Protein AF-A0A953NFH2-F1 (afdb_monomer_lite)

Sequence (231 aa):
MIQLVETGSTKDKRYSYDNISFEDSVNKIKNFKMTAQTFNNLIVGKSDDEIRSIVAENYGINDLNSDELNKIKSNKINEVISARLRVGFTTGGHTGEDVYLGIYAPFGVEKLKGVVDNTEVNRYMQRILLGEEKLNTLTGELFVEGQSAFEAKGATVNIIIPKVQDPKDATKEIDDVKNAYVIVTKGSDVLKLYLYTNKYELNGNIVEIESVMPFVSGKFYIPNKIVDLIK

Radius of gyration: 27.48 Å; chains: 1; bounding box: 53×54×75 Å

Secondary structure (DSSP, 8-state):
----------S-GGG-GGG--STTTHHHHTT--S-HHHHHHHTTT--HHHHHHHHHHHH------HHHHHHHHTT-HHHHHHHHHT---S-SS-------------TTS----SS--HHHHHHHHHHHHHSS--HHHHHHHHEEEHHHHHHTTT-EEEEE--EEEETTEEEEEEE-GGG-EEEEEETTEEEEEETTSSEEEETTEEEE-SS---EETTEEEEEHHHHTT--

Structure (mmCIF, N/CA/C/O backbone):
data_AF-A0A953NFH2-F1
#
_entry.id   AF-A0A953NFH2-F1
#
loop_
_atom_site.group_PDB
_atom_site.id
_atom_site.type_symbol
_atom_site.label_atom_id
_atom_site.label_alt_id
_atom_site.label_comp_id
_atom_site.label_asym_id
_atom_site.label_entity_id
_atom_site.label_seq_id
_atom_site.pdbx_PDB_ins_code
_atom_site.Cartn_x
_atom_site.Cartn_y
_atom_site.Cartn_z
_atom_site.occupancy
_atom_site.B_iso_or_equiv
_atom_site.auth_seq_id
_atom_site.auth_comp_id
_atom_site.auth_asym_id
_atom_site.auth_atom_id
_atom_site.pdbx_PDB_model_num
ATOM 1 N N . MET A 1 1 ? -4.590 -6.269 -18.337 1.00 27.98 1 MET A N 1
ATOM 2 C CA . MET A 1 1 ? -4.089 -6.504 -19.712 1.00 27.98 1 MET A CA 1
ATOM 3 C C . MET A 1 1 ? -3.003 -5.457 -19.931 1.00 27.98 1 MET A C 1
ATOM 5 O O . MET A 1 1 ? -3.251 -4.329 -19.541 1.00 27.98 1 MET A O 1
ATOM 9 N N . ILE A 1 2 ? -1.793 -5.769 -20.419 1.00 28.58 2 ILE A N 1
ATOM 10 C CA . ILE A 1 2 ? -0.874 -4.678 -20.810 1.00 28.58 2 ILE A CA 1
ATOM 11 C C . ILE A 1 2 ? -1.488 -4.082 -22.068 1.00 28.58 2 ILE A C 1
ATOM 13 O O . ILE A 1 2 ? -1.378 -4.657 -23.149 1.00 28.58 2 ILE A O 1
ATOM 17 N N . GLN A 1 3 ? -2.228 -2.995 -21.900 1.00 27.98 3 GLN A N 1
ATOM 18 C CA . GLN A 1 3 ? -2.750 -2.242 -23.018 1.00 27.98 3 GLN A CA 1
ATOM 19 C C . GLN A 1 3 ? -1.542 -1.545 -23.652 1.00 27.98 3 GLN A C 1
ATOM 21 O O . GLN A 1 3 ? -0.970 -0.617 -23.082 1.00 27.98 3 GLN A O 1
ATOM 26 N N . LEU A 1 4 ? -1.083 -2.056 -24.797 1.00 34.16 4 LEU A N 1
ATOM 27 C CA . LEU A 1 4 ? -0.132 -1.349 -25.651 1.00 34.16 4 LEU A CA 1
ATOM 28 C C . LEU A 1 4 ? -0.893 -0.170 -26.261 1.00 34.16 4 LEU A C 1
ATOM 30 O O . LEU A 1 4 ? -1.457 -0.276 -27.346 1.00 34.16 4 LEU A O 1
ATOM 34 N N . VAL A 1 5 ? -0.999 0.923 -25.508 1.00 34.53 5 VAL A N 1
ATOM 35 C CA . VAL A 1 5 ? -1.584 2.167 -26.003 1.00 34.53 5 VAL A CA 1
ATOM 36 C C . VAL A 1 5 ? -0.485 2.956 -26.698 1.00 34.53 5 VAL A C 1
ATOM 38 O O . VAL A 1 5 ? 0.595 3.180 -26.147 1.00 34.53 5 VAL A O 1
ATOM 41 N N . GLU A 1 6 ? -0.776 3.398 -27.914 1.00 40.47 6 GLU A N 1
ATOM 42 C CA . GLU A 1 6 ? 0.048 4.325 -28.674 1.00 40.47 6 GLU A CA 1
ATOM 43 C C . GLU A 1 6 ? -0.006 5.719 -28.018 1.00 40.47 6 GLU A C 1
ATOM 45 O O . GLU A 1 6 ? -0.712 6.621 -28.456 1.00 40.47 6 GLU A O 1
ATOM 50 N N . THR A 1 7 ? 0.724 5.917 -26.918 1.00 37.31 7 THR A N 1
ATOM 51 C CA . THR A 1 7 ? 0.914 7.248 -26.311 1.00 37.31 7 THR A CA 1
ATOM 52 C C . THR A 1 7 ? 2.356 7.696 -26.419 1.00 37.31 7 THR A C 1
ATOM 54 O O . THR A 1 7 ? 3.018 8.047 -25.443 1.00 37.31 7 THR A O 1
ATOM 57 N N . GLY A 1 8 ? 2.854 7.675 -27.645 1.00 39.12 8 GLY A N 1
ATOM 58 C CA . GLY A 1 8 ? 4.146 8.237 -27.961 1.00 39.12 8 GLY A CA 1
ATOM 59 C C . GLY A 1 8 ? 4.480 7.952 -29.403 1.00 39.12 8 GLY A C 1
ATOM 60 O O . GLY A 1 8 ? 5.038 6.904 -29.703 1.00 39.12 8 GLY A O 1
ATOM 61 N N . SER A 1 9 ? 4.209 8.917 -30.283 1.00 39.31 9 SER A N 1
ATOM 62 C CA . SER A 1 9 ? 5.007 9.061 -31.496 1.00 39.31 9 SER A CA 1
ATOM 63 C C . SER A 1 9 ? 6.465 9.131 -31.036 1.00 39.31 9 SER A C 1
ATOM 65 O O . SER A 1 9 ? 6.955 10.197 -30.644 1.00 39.31 9 SER A O 1
ATOM 67 N N . THR A 1 10 ? 7.180 8.009 -31.053 1.00 47.06 10 THR A N 1
ATOM 68 C CA . THR A 1 10 ? 8.631 8.051 -31.041 1.00 47.06 10 THR A CA 1
ATOM 69 C C . THR A 1 10 ? 8.996 8.779 -32.328 1.00 47.06 10 THR A C 1
ATOM 71 O O . THR A 1 10 ? 8.931 8.211 -33.413 1.00 47.06 10 THR A O 1
ATOM 74 N N . LYS A 1 11 ? 9.348 10.071 -32.236 1.00 47.50 11 LYS A N 1
ATOM 75 C CA . LYS A 1 11 ? 9.879 10.838 -33.383 1.00 47.50 11 LYS A CA 1
ATOM 76 C C . LYS A 1 11 ? 11.108 10.152 -34.002 1.00 47.50 11 LYS A C 1
ATOM 78 O O . LYS A 1 11 ? 11.511 10.472 -35.116 1.00 47.50 11 LYS A O 1
ATOM 83 N N . ASP A 1 12 ? 11.691 9.214 -33.264 1.00 55.94 12 ASP A N 1
ATOM 84 C CA . ASP A 1 12 ? 12.707 8.288 -33.714 1.00 55.94 12 ASP A CA 1
ATOM 85 C C . ASP A 1 12 ? 12.105 7.152 -34.561 1.00 55.94 12 ASP A C 1
ATOM 87 O O . ASP A 1 12 ? 11.531 6.189 -34.047 1.00 55.94 12 ASP A O 1
ATOM 91 N N . LYS A 1 13 ? 12.278 7.261 -35.883 1.00 56.47 13 LYS A N 1
ATOM 92 C CA . LYS A 1 13 ? 11.814 6.275 -36.872 1.00 56.47 13 LYS A CA 1
ATOM 93 C C . LYS A 1 13 ? 12.447 4.882 -36.708 1.00 56.47 13 LYS A C 1
ATOM 95 O O . LYS A 1 13 ? 11.982 3.946 -37.352 1.00 56.47 13 LYS A O 1
ATOM 100 N N . ARG A 1 14 ? 13.476 4.715 -35.861 1.00 59.09 14 ARG A N 1
ATOM 101 C CA . ARG A 1 14 ? 14.101 3.408 -35.569 1.00 59.09 14 ARG A CA 1
ATOM 102 C C . ARG A 1 14 ? 13.175 2.449 -34.812 1.00 59.09 14 ARG A C 1
ATOM 104 O O . ARG A 1 14 ? 13.369 1.236 -34.874 1.00 59.09 14 ARG A O 1
ATOM 111 N N . TYR A 1 15 ? 12.167 2.970 -34.112 1.00 63.78 15 TYR A N 1
ATOM 112 C CA . TYR A 1 15 ? 11.345 2.197 -33.178 1.00 63.78 15 TYR A CA 1
ATOM 113 C C . TYR A 1 15 ? 9.860 2.126 -33.585 1.00 63.78 15 TYR A C 1
ATOM 115 O O . TYR A 1 15 ? 8.986 2.235 -32.734 1.00 63.78 15 TYR A O 1
ATOM 123 N N . SER A 1 16 ? 9.566 1.914 -34.878 1.00 65.94 16 SER A N 1
ATOM 124 C CA . SER A 1 16 ? 8.184 1.709 -35.358 1.00 65.94 16 SER A CA 1
ATOM 125 C C . SER A 1 16 ? 7.546 0.426 -34.795 1.00 65.94 16 SER A C 1
ATOM 127 O O . SER A 1 16 ? 8.188 -0.627 -34.750 1.00 65.94 16 SER A O 1
ATOM 129 N N . TYR A 1 17 ? 6.273 0.511 -34.396 1.00 67.44 17 TYR A N 1
ATOM 130 C CA . TYR A 1 17 ? 5.487 -0.601 -33.851 1.00 67.44 17 TYR A CA 1
ATOM 131 C C . TYR A 1 17 ? 5.101 -1.648 -34.902 1.00 67.44 17 TYR A C 1
ATOM 133 O O . TYR A 1 17 ? 5.010 -2.826 -34.562 1.00 67.44 17 TYR A O 1
ATOM 141 N N . ASP A 1 18 ? 4.974 -1.254 -36.172 1.00 70.44 18 ASP A N 1
ATOM 142 C CA . ASP A 1 18 ? 4.426 -2.091 -37.255 1.00 70.44 18 ASP A CA 1
ATOM 143 C C . ASP A 1 18 ? 5.240 -3.363 -37.549 1.00 70.44 18 ASP A C 1
ATOM 145 O O . ASP A 1 18 ? 4.759 -4.273 -38.216 1.00 70.44 18 ASP A O 1
ATOM 149 N N . ASN A 1 19 ? 6.476 -3.440 -37.046 1.00 68.69 19 ASN A N 1
ATOM 150 C CA . ASN A 1 19 ? 7.401 -4.551 -37.272 1.00 68.69 19 ASN A CA 1
ATOM 151 C C . ASN A 1 19 ? 7.987 -5.099 -35.957 1.00 68.69 19 ASN A C 1
ATOM 153 O O . ASN A 1 19 ? 9.155 -5.486 -35.916 1.00 68.69 19 ASN A O 1
ATOM 157 N N . ILE A 1 20 ? 7.256 -5.040 -34.836 1.00 73.25 20 ILE A N 1
ATOM 158 C CA . ILE A 1 20 ? 7.746 -5.586 -33.558 1.00 73.25 20 ILE A CA 1
ATOM 159 C C . ILE A 1 20 ? 7.541 -7.101 -33.468 1.00 73.25 20 ILE A C 1
ATOM 161 O O . ILE A 1 20 ? 6.432 -7.602 -33.630 1.00 73.25 20 ILE A O 1
ATOM 165 N N . SER A 1 21 ? 8.611 -7.839 -33.167 1.00 74.25 21 SER A N 1
ATOM 166 C CA . SER A 1 21 ? 8.518 -9.252 -32.800 1.00 74.25 21 SER A CA 1
ATOM 167 C C . SER A 1 21 ? 8.404 -9.438 -31.278 1.00 74.25 21 SER A C 1
ATOM 169 O O . SER A 1 21 ? 8.757 -8.566 -30.477 1.00 74.25 21 SER A O 1
ATOM 171 N N . PHE A 1 22 ? 7.944 -10.614 -30.845 1.00 71.00 22 PHE A N 1
ATOM 172 C CA . PHE A 1 22 ? 7.995 -11.005 -29.429 1.00 71.00 22 PHE A CA 1
ATOM 173 C C . PHE A 1 22 ? 9.434 -10.998 -28.884 1.00 71.00 22 PHE A C 1
ATOM 175 O O . PHE A 1 22 ? 9.687 -10.655 -27.727 1.00 71.00 22 PHE A O 1
ATOM 182 N N . GLU A 1 23 ? 10.390 -11.352 -29.739 1.00 74.56 23 GLU A N 1
ATOM 183 C CA . GLU A 1 23 ? 11.808 -11.368 -29.411 1.00 74.56 23 GLU A CA 1
ATOM 184 C C . GLU A 1 23 ? 12.370 -9.949 -29.240 1.00 74.56 23 GLU A C 1
ATOM 186 O O . GLU A 1 23 ? 13.188 -9.704 -28.353 1.00 74.56 23 GLU A O 1
ATOM 191 N N . ASP A 1 24 ? 11.835 -8.985 -29.994 1.00 69.12 24 ASP A N 1
ATOM 192 C CA . ASP A 1 24 ? 12.202 -7.572 -29.910 1.00 69.12 24 ASP A CA 1
ATOM 193 C C . ASP A 1 24 ? 11.721 -6.851 -28.654 1.00 69.12 24 ASP A C 1
ATOM 195 O O . ASP A 1 24 ? 12.187 -5.739 -28.394 1.00 69.12 24 ASP A O 1
ATOM 199 N N . SER A 1 25 ? 10.833 -7.478 -27.883 1.00 73.31 25 SER A N 1
ATOM 200 C CA . SER A 1 25 ? 10.210 -6.913 -26.687 1.00 73.31 25 SER A CA 1
ATOM 201 C C . SER A 1 25 ? 10.468 -7.792 -25.460 1.00 73.31 25 SER A C 1
ATOM 203 O O . SER A 1 25 ? 11.444 -7.599 -24.735 1.00 73.31 25 SER A O 1
ATOM 205 N N . VAL A 1 26 ? 9.615 -8.789 -25.227 1.00 74.12 26 VAL A N 1
ATOM 206 C CA . VAL A 1 26 ? 9.554 -9.574 -23.987 1.00 74.12 26 VAL A CA 1
ATOM 207 C C . VAL A 1 26 ? 10.863 -10.308 -23.703 1.00 74.12 26 VAL A C 1
ATOM 209 O O . VAL A 1 26 ? 11.311 -10.339 -22.556 1.00 74.12 26 VAL A O 1
ATOM 212 N N . ASN A 1 27 ? 11.517 -10.867 -24.724 1.00 77.56 27 ASN A N 1
ATOM 213 C CA . ASN A 1 27 ? 12.779 -11.581 -24.516 1.00 77.56 27 ASN A CA 1
ATOM 214 C C . ASN A 1 27 ? 13.941 -10.656 -24.121 1.00 77.56 27 ASN A C 1
ATOM 216 O O . ASN A 1 27 ? 14.804 -11.092 -23.362 1.00 77.56 27 ASN A O 1
ATOM 220 N N . LYS A 1 28 ? 13.946 -9.383 -24.543 1.00 78.00 28 LYS A N 1
ATOM 221 C CA . LYS A 1 28 ? 14.965 -8.411 -24.103 1.00 78.00 28 LYS A CA 1
ATOM 222 C C . LYS A 1 28 ? 14.827 -8.097 -22.612 1.00 78.00 28 LYS A C 1
ATOM 224 O O . LYS A 1 28 ? 15.826 -8.076 -21.901 1.00 78.00 28 LYS A O 1
ATOM 229 N N . ILE A 1 29 ? 13.592 -7.944 -22.124 1.00 82.38 29 ILE A N 1
ATOM 230 C CA . ILE A 1 29 ? 13.304 -7.612 -20.715 1.00 82.38 29 ILE A CA 1
ATOM 231 C C . ILE A 1 29 ? 13.697 -8.750 -19.772 1.00 82.38 29 ILE A C 1
ATOM 233 O O . ILE A 1 29 ? 14.179 -8.492 -18.673 1.00 82.38 29 ILE A O 1
ATOM 237 N N . LYS A 1 30 ? 13.524 -10.013 -20.188 1.00 84.00 30 LYS A N 1
ATOM 238 C CA . LYS A 1 30 ? 13.855 -11.187 -19.356 1.00 84.00 30 LYS A CA 1
ATOM 239 C C . LYS A 1 30 ? 15.296 -11.190 -18.845 1.00 84.00 30 LYS A C 1
ATOM 241 O O . LYS A 1 30 ? 15.561 -11.774 -17.801 1.00 84.00 30 LYS A O 1
ATOM 246 N N . ASN A 1 31 ? 16.206 -10.554 -19.575 1.00 83.38 31 ASN A N 1
ATOM 247 C CA . ASN A 1 31 ? 17.625 -10.519 -19.241 1.00 83.38 31 ASN A CA 1
ATOM 248 C C . ASN A 1 31 ? 18.020 -9.294 -18.405 1.00 83.38 31 ASN A C 1
ATOM 250 O O . ASN A 1 31 ? 19.199 -9.139 -18.087 1.00 83.38 31 ASN A O 1
ATOM 254 N N . PHE A 1 32 ? 17.072 -8.418 -18.059 1.00 91.50 32 PHE A N 1
ATOM 255 C CA . PHE A 1 32 ? 17.357 -7.249 -17.236 1.00 91.50 32 PHE A CA 1
ATOM 256 C C . PHE A 1 32 ? 17.631 -7.670 -15.793 1.00 91.50 32 PHE A C 1
ATOM 258 O O . PHE A 1 32 ? 16.839 -8.377 -15.174 1.00 91.50 32 PHE A O 1
ATOM 265 N N . LYS A 1 33 ? 18.757 -7.208 -15.249 1.00 94.44 33 LYS A N 1
ATOM 266 C CA . LYS A 1 33 ? 19.246 -7.604 -13.917 1.00 94.44 33 LYS A CA 1
ATOM 267 C C . LYS A 1 33 ? 19.030 -6.539 -12.848 1.00 94.44 33 LYS A C 1
ATOM 269 O O . LYS A 1 33 ? 19.266 -6.794 -11.671 1.00 94.44 33 LYS A O 1
ATOM 274 N N . MET A 1 34 ? 18.619 -5.336 -13.248 1.00 93.69 34 MET A N 1
ATOM 275 C CA . MET A 1 34 ? 18.593 -4.173 -12.370 1.00 93.69 34 MET A CA 1
ATOM 276 C C . MET A 1 34 ? 17.364 -3.305 -12.623 1.00 93.69 34 MET A C 1
ATOM 278 O O . MET A 1 34 ? 16.924 -3.133 -13.757 1.00 93.69 34 MET A O 1
ATOM 282 N N . THR A 1 35 ? 16.812 -2.745 -11.546 1.00 92.81 35 THR A N 1
ATOM 283 C CA . THR A 1 35 ? 15.743 -1.746 -11.641 1.00 92.81 35 THR A CA 1
ATOM 284 C C . THR A 1 35 ? 16.324 -0.369 -11.952 1.00 92.81 35 THR A C 1
ATOM 286 O O . THR A 1 35 ? 17.452 -0.053 -11.567 1.00 92.81 35 THR A O 1
ATOM 289 N N . ALA A 1 36 ? 15.524 0.503 -12.566 1.00 91.62 36 ALA A N 1
ATOM 290 C CA . ALA A 1 36 ? 15.940 1.876 -12.834 1.00 91.62 36 ALA A CA 1
ATOM 291 C C . ALA A 1 36 ? 16.282 2.669 -11.565 1.00 91.62 36 ALA A C 1
ATOM 293 O O . ALA A 1 36 ? 17.194 3.488 -11.592 1.00 91.62 36 ALA A O 1
ATOM 294 N N . GLN A 1 37 ? 15.600 2.414 -10.443 1.00 90.94 37 GLN A N 1
ATOM 295 C CA . GLN A 1 37 ? 15.897 3.085 -9.175 1.00 90.94 37 GLN A CA 1
ATOM 296 C C . GLN A 1 37 ? 17.288 2.704 -8.655 1.00 90.94 37 GLN A C 1
ATOM 298 O O . GLN A 1 37 ? 18.092 3.582 -8.346 1.00 90.94 37 GLN A O 1
ATOM 303 N N . THR A 1 38 ? 17.588 1.403 -8.592 1.00 94.50 38 THR A N 1
ATOM 304 C CA . THR A 1 38 ? 18.911 0.910 -8.180 1.00 94.50 38 THR A CA 1
ATOM 305 C C . THR A 1 38 ? 19.998 1.431 -9.113 1.00 94.50 38 THR A C 1
ATOM 307 O O . THR A 1 38 ? 21.035 1.901 -8.652 1.00 94.50 38 THR A O 1
ATOM 310 N N . PHE A 1 39 ? 19.735 1.402 -10.418 1.00 95.94 39 PHE A N 1
ATOM 311 C CA . PHE A 1 39 ? 20.661 1.892 -11.426 1.00 95.94 39 PHE A CA 1
ATOM 312 C C . PHE A 1 39 ? 20.952 3.391 -11.272 1.00 95.94 39 PHE A C 1
ATOM 314 O O . PHE A 1 39 ? 22.117 3.775 -11.240 1.00 95.94 39 PHE A O 1
ATOM 321 N N . ASN A 1 40 ? 19.923 4.230 -11.117 1.00 93.62 40 ASN A N 1
ATOM 322 C CA . ASN A 1 40 ? 20.086 5.680 -10.965 1.00 93.62 40 ASN A CA 1
ATOM 323 C C . ASN A 1 40 ? 20.935 6.034 -9.735 1.00 93.62 40 ASN A C 1
ATOM 325 O O . ASN A 1 40 ? 21.758 6.942 -9.799 1.00 93.62 40 ASN A O 1
ATOM 329 N N . ASN A 1 41 ? 20.795 5.282 -8.640 1.00 94.44 41 ASN A N 1
ATOM 330 C CA . ASN A 1 41 ? 21.646 5.448 -7.460 1.00 94.44 41 ASN A CA 1
ATOM 331 C C . ASN A 1 41 ? 23.098 5.018 -7.727 1.00 94.44 41 ASN A C 1
ATOM 333 O O . ASN A 1 41 ? 24.029 5.651 -7.237 1.00 94.44 41 ASN A O 1
ATOM 337 N N . LEU A 1 42 ? 23.297 3.948 -8.503 1.00 95.69 42 LEU A N 1
ATOM 338 C CA . LEU A 1 42 ? 24.616 3.393 -8.807 1.00 95.69 42 LEU A CA 1
ATOM 339 C C . LEU A 1 42 ? 25.449 4.289 -9.737 1.00 95.69 42 LEU A C 1
ATOM 341 O O . LEU A 1 42 ? 26.675 4.303 -9.631 1.00 95.69 42 LEU A O 1
ATOM 345 N N . ILE A 1 43 ? 24.810 5.012 -10.661 1.00 95.25 43 ILE A N 1
ATOM 346 C CA . ILE A 1 43 ? 25.517 5.821 -11.666 1.00 95.25 43 ILE A CA 1
ATOM 347 C C . ILE A 1 43 ? 25.948 7.210 -11.189 1.00 95.25 43 ILE A C 1
ATOM 349 O O . ILE A 1 43 ? 26.613 7.930 -11.936 1.00 95.25 43 ILE A O 1
ATOM 353 N N . VAL A 1 44 ? 25.602 7.603 -9.961 1.00 94.38 44 VAL A N 1
ATOM 354 C CA . VAL A 1 44 ? 25.996 8.904 -9.407 1.00 94.38 44 VAL A CA 1
ATOM 355 C C . VAL A 1 44 ? 27.524 9.014 -9.372 1.00 94.38 44 VAL A C 1
ATOM 357 O O . VAL A 1 44 ? 28.203 8.206 -8.746 1.00 94.38 44 VAL A O 1
ATOM 360 N N . GLY A 1 45 ? 28.066 10.026 -10.055 1.00 93.38 45 GLY A N 1
ATOM 361 C CA . GLY A 1 45 ? 29.509 10.285 -10.118 1.00 93.38 45 GLY A CA 1
ATOM 362 C C . GLY A 1 45 ? 30.301 9.375 -11.066 1.00 93.38 45 GLY A C 1
ATOM 363 O O . GLY A 1 45 ? 31.525 9.471 -11.086 1.00 93.38 45 GLY A O 1
ATOM 364 N N . LYS A 1 46 ? 29.638 8.516 -11.851 1.00 96.00 46 LYS A N 1
ATOM 365 C CA . LYS A 1 46 ? 30.299 7.640 -12.828 1.00 96.00 46 LYS A CA 1
ATOM 366 C C . LYS A 1 46 ? 30.596 8.344 -14.149 1.00 96.00 46 LYS A C 1
ATOM 368 O O . LYS A 1 46 ? 29.861 9.233 -14.579 1.00 96.00 46 LYS A O 1
ATOM 373 N N . SER A 1 47 ? 31.668 7.907 -14.801 1.00 97.25 47 SER A N 1
ATOM 374 C CA . SER A 1 47 ? 32.027 8.325 -16.158 1.00 97.25 47 SER A CA 1
ATOM 375 C C . SER A 1 47 ? 31.098 7.720 -17.216 1.00 97.25 47 SER A C 1
ATOM 377 O O . SER A 1 47 ? 30.403 6.730 -16.979 1.00 97.25 47 SER A O 1
ATOM 379 N N . ASP A 1 48 ? 31.108 8.298 -18.417 1.00 97.31 48 ASP A N 1
ATOM 380 C CA . ASP A 1 48 ? 30.273 7.840 -19.531 1.00 97.31 48 ASP A CA 1
ATOM 381 C C . ASP A 1 48 ? 30.574 6.376 -19.923 1.00 97.31 48 ASP A C 1
ATOM 383 O O . ASP A 1 48 ? 29.645 5.616 -20.201 1.00 97.31 48 ASP A O 1
ATOM 387 N N . ASP A 1 49 ? 31.839 5.946 -19.872 1.00 96.81 49 ASP A N 1
ATOM 388 C CA . ASP A 1 49 ? 32.251 4.567 -20.183 1.00 96.81 49 ASP A CA 1
ATOM 389 C C . ASP A 1 49 ? 31.813 3.564 -19.109 1.00 96.81 49 ASP A C 1
ATOM 391 O O . ASP A 1 49 ? 31.369 2.453 -19.420 1.00 96.81 49 ASP A O 1
ATOM 395 N N . GLU A 1 50 ? 31.864 3.961 -17.835 1.00 97.38 50 GLU A N 1
ATOM 396 C CA . GLU A 1 50 ? 31.322 3.150 -16.744 1.00 97.38 50 GLU A CA 1
ATOM 397 C C . GLU A 1 50 ? 29.806 2.999 -16.872 1.00 97.38 50 GLU A C 1
ATOM 399 O O . GLU A 1 50 ? 29.286 1.895 -16.721 1.00 97.38 50 GLU A O 1
ATOM 404 N N . ILE A 1 51 ? 29.088 4.083 -17.191 1.00 97.19 51 ILE A N 1
ATOM 405 C CA . ILE A 1 51 ? 27.637 4.038 -17.407 1.00 97.19 51 ILE A CA 1
ATOM 406 C C . ILE A 1 51 ? 27.308 3.075 -18.552 1.00 97.19 51 ILE A C 1
ATOM 408 O O . ILE A 1 51 ? 26.425 2.231 -18.403 1.00 97.19 51 ILE A O 1
ATOM 412 N N . ARG A 1 52 ? 28.036 3.147 -19.674 1.00 97.25 52 ARG A N 1
ATOM 413 C CA . ARG A 1 52 ? 27.867 2.223 -20.810 1.00 97.25 52 ARG A CA 1
ATOM 414 C C . ARG A 1 52 ? 28.116 0.772 -20.419 1.00 97.25 52 ARG A C 1
ATOM 416 O O . ARG A 1 52 ? 27.317 -0.087 -20.780 1.00 97.25 52 ARG A O 1
ATOM 423 N N . SER A 1 53 ? 29.170 0.515 -19.650 1.00 97.12 53 SER A N 1
ATOM 424 C CA . SER A 1 53 ? 29.516 -0.830 -19.178 1.00 97.12 53 SER A CA 1
ATOM 425 C C . SER A 1 53 ? 28.426 -1.407 -18.273 1.00 97.12 53 SER A C 1
ATOM 427 O O . SER A 1 53 ? 27.979 -2.532 -18.482 1.00 97.12 53 SER A O 1
ATOM 429 N N . ILE A 1 54 ? 27.918 -0.609 -17.329 1.00 96.69 54 ILE A N 1
ATOM 430 C CA . ILE A 1 54 ? 26.822 -1.014 -16.439 1.00 96.69 54 ILE A CA 1
ATOM 431 C C . ILE A 1 54 ? 25.546 -1.263 -17.246 1.00 96.69 54 ILE A C 1
ATOM 433 O O . ILE A 1 54 ? 24.822 -2.220 -16.969 1.00 96.69 54 ILE A O 1
ATOM 437 N N . VAL A 1 55 ? 25.259 -0.433 -18.253 1.00 95.88 55 VAL A N 1
ATOM 438 C CA . VAL A 1 55 ? 24.076 -0.614 -19.101 1.00 95.88 55 VAL A CA 1
ATOM 439 C C . VAL A 1 55 ? 24.171 -1.891 -19.940 1.00 95.88 55 VAL A C 1
ATOM 441 O O . VAL A 1 55 ? 23.205 -2.656 -19.990 1.00 95.88 55 VAL A O 1
ATOM 444 N N . ALA A 1 56 ? 25.328 -2.160 -20.540 1.00 94.94 56 ALA A N 1
ATOM 445 C CA . ALA A 1 56 ? 25.596 -3.398 -21.264 1.00 94.94 56 ALA A CA 1
ATOM 446 C C . ALA A 1 56 ? 25.424 -4.629 -20.360 1.00 94.94 56 ALA A C 1
ATOM 448 O O . ALA A 1 56 ? 24.712 -5.570 -20.711 1.00 94.94 56 ALA A O 1
ATOM 449 N N . GLU A 1 57 ? 26.005 -4.598 -19.160 1.00 95.31 57 GLU A N 1
ATOM 450 C CA . GLU A 1 57 ? 25.972 -5.714 -18.212 1.00 95.31 57 GLU A CA 1
ATOM 451 C C . GLU A 1 57 ? 24.561 -6.025 -17.681 1.00 95.31 57 GLU A C 1
ATOM 453 O O . GLU A 1 57 ? 24.202 -7.201 -17.515 1.00 95.31 57 GLU A O 1
ATOM 458 N N . ASN A 1 58 ? 23.774 -4.979 -17.399 1.00 95.19 58 ASN A N 1
ATOM 459 C CA . ASN A 1 58 ? 22.501 -5.093 -16.681 1.00 95.19 58 ASN A CA 1
ATOM 460 C C . ASN A 1 58 ? 21.267 -5.080 -17.578 1.00 95.19 58 ASN A C 1
ATOM 462 O O . ASN A 1 58 ? 20.238 -5.611 -17.167 1.00 95.19 58 ASN A O 1
ATOM 466 N N . TYR A 1 59 ? 21.357 -4.495 -18.773 1.00 92.50 59 TYR A N 1
ATOM 467 C CA . TYR A 1 59 ? 20.237 -4.388 -19.713 1.00 92.50 59 TYR A CA 1
ATOM 468 C C . TYR A 1 59 ? 20.557 -4.974 -21.095 1.00 92.50 59 TYR A C 1
ATOM 470 O O . TYR A 1 59 ? 19.682 -5.000 -21.957 1.00 92.50 59 TYR A O 1
ATOM 478 N N . GLY A 1 60 ? 21.787 -5.444 -21.340 1.00 91.06 60 GLY A N 1
ATOM 479 C CA . GLY A 1 60 ? 22.180 -6.030 -22.627 1.00 91.06 60 GLY A CA 1
ATOM 480 C C . GLY A 1 60 ? 22.241 -5.021 -23.779 1.00 91.06 60 GLY A C 1
ATOM 481 O O . GLY A 1 60 ? 22.201 -5.417 -24.942 1.00 91.06 60 GLY A O 1
ATOM 482 N N . ILE A 1 61 ? 22.304 -3.721 -23.473 1.00 91.25 61 ILE A N 1
ATOM 483 C CA . ILE A 1 61 ? 22.333 -2.646 -24.470 1.00 91.25 61 ILE A CA 1
ATOM 484 C C . ILE A 1 61 ? 23.787 -2.217 -24.686 1.00 91.25 61 ILE A C 1
ATOM 486 O O . ILE A 1 61 ? 24.362 -1.508 -23.863 1.00 91.25 61 ILE A O 1
ATOM 490 N N . ASN A 1 62 ? 24.371 -2.638 -25.809 1.00 92.25 62 ASN A N 1
ATOM 491 C CA . ASN A 1 62 ? 25.780 -2.386 -26.145 1.00 92.25 62 ASN A CA 1
ATOM 492 C C . ASN A 1 62 ? 25.982 -1.193 -27.097 1.00 92.25 62 ASN A C 1
ATOM 494 O O . ASN A 1 62 ? 27.106 -0.764 -27.333 1.00 92.25 62 ASN A O 1
ATOM 498 N N . ASP A 1 63 ? 24.900 -0.654 -27.654 1.00 92.50 63 ASP A N 1
ATOM 499 C CA . ASP A 1 63 ? 24.889 0.310 -28.758 1.00 92.50 63 ASP A CA 1
ATOM 500 C C . ASP A 1 63 ? 24.212 1.637 -28.367 1.00 92.50 63 ASP A C 1
ATOM 502 O O . ASP A 1 63 ? 23.496 2.258 -29.154 1.00 92.50 63 ASP A O 1
ATOM 506 N N . LEU A 1 64 ? 24.407 2.074 -27.119 1.00 93.62 64 LEU A N 1
ATOM 507 C CA . LEU A 1 64 ? 23.874 3.347 -26.635 1.00 93.62 64 LEU A CA 1
ATOM 508 C C . LEU A 1 64 ? 24.380 4.520 -27.490 1.00 93.62 64 LEU A C 1
ATOM 510 O O . LEU A 1 64 ? 25.587 4.741 -27.610 1.00 93.62 64 LEU A O 1
ATOM 514 N N . ASN A 1 65 ? 23.473 5.345 -28.002 1.00 93.06 65 ASN A N 1
ATOM 515 C CA . ASN A 1 65 ? 23.850 6.598 -28.663 1.00 93.06 65 ASN A CA 1
ATOM 516 C C . ASN A 1 65 ? 23.996 7.760 -27.656 1.00 93.06 65 ASN A C 1
ATOM 518 O O . ASN A 1 65 ? 23.736 7.606 -26.460 1.00 93.06 65 ASN A O 1
ATOM 522 N N . SER A 1 66 ? 24.446 8.926 -28.127 1.00 93.88 66 SER A N 1
ATOM 523 C CA . SER A 1 66 ? 24.682 10.102 -27.275 1.00 93.88 66 SER A CA 1
ATOM 524 C C . SER A 1 66 ? 23.408 10.634 -26.611 1.00 93.88 66 SER A C 1
ATOM 526 O O . SER A 1 66 ? 23.443 11.013 -25.442 1.00 93.88 66 SER A O 1
ATOM 528 N N . ASP A 1 67 ? 22.271 10.613 -27.309 1.00 93.31 67 ASP A N 1
ATOM 529 C CA . ASP A 1 67 ? 20.997 11.097 -26.765 1.00 93.31 67 ASP A CA 1
ATOM 530 C C . ASP A 1 67 ? 20.479 10.178 -25.655 1.00 93.31 67 ASP A C 1
ATOM 532 O O . ASP A 1 67 ? 20.005 10.641 -24.616 1.00 93.31 67 ASP A O 1
ATOM 536 N N . GLU A 1 68 ? 20.602 8.865 -25.848 1.00 94.12 68 GLU A N 1
ATOM 537 C CA . GLU A 1 68 ? 20.250 7.869 -24.835 1.00 94.12 68 GLU A CA 1
ATOM 538 C C . GLU A 1 68 ? 21.143 7.988 -23.601 1.00 94.12 68 GLU A C 1
ATOM 540 O O . GLU A 1 68 ? 20.638 7.978 -22.479 1.00 94.12 68 GLU 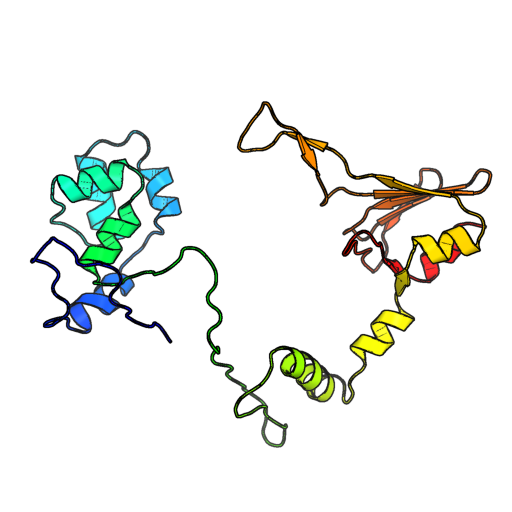A O 1
ATOM 545 N N . LEU A 1 69 ? 22.450 8.175 -23.795 1.00 96.12 69 LEU A N 1
ATOM 546 C CA . LEU A 1 69 ? 23.378 8.397 -22.690 1.00 96.12 69 LEU A CA 1
ATOM 547 C C . LEU A 1 69 ? 23.021 9.669 -21.901 1.00 96.12 69 LEU A C 1
ATOM 549 O O . LEU A 1 69 ? 22.977 9.639 -20.672 1.00 96.12 69 LEU A O 1
ATOM 553 N N . ASN A 1 70 ? 22.691 10.767 -22.583 1.00 95.44 70 ASN A N 1
ATOM 554 C CA . ASN A 1 70 ? 22.287 12.017 -21.933 1.00 95.44 70 ASN A CA 1
ATOM 555 C C . ASN A 1 70 ? 20.993 11.866 -21.112 1.00 95.44 70 ASN A C 1
ATOM 557 O O . ASN A 1 70 ? 20.893 12.395 -19.999 1.00 95.44 70 ASN A O 1
ATOM 561 N N . LYS A 1 71 ? 20.013 11.104 -21.616 1.00 94.12 71 LYS A N 1
ATOM 562 C CA . LYS A 1 71 ? 18.802 10.753 -20.853 1.00 94.12 71 LYS A CA 1
ATOM 563 C C . LYS A 1 71 ? 19.139 9.931 -19.614 1.00 94.12 71 LYS A C 1
ATOM 565 O O . LYS A 1 71 ? 18.643 10.232 -18.531 1.00 94.12 71 LYS A O 1
ATOM 570 N N . ILE A 1 72 ? 20.002 8.928 -19.753 1.00 95.50 72 ILE A N 1
ATOM 571 C CA . ILE A 1 72 ? 20.439 8.070 -18.646 1.00 95.50 72 ILE A CA 1
ATOM 572 C C . ILE A 1 72 ? 21.109 8.897 -17.542 1.00 95.50 72 ILE A C 1
ATOM 574 O O . ILE A 1 72 ? 20.726 8.773 -16.382 1.00 95.50 72 ILE A O 1
ATOM 578 N N . LYS A 1 73 ? 22.011 9.818 -17.902 1.00 94.62 73 LYS A N 1
ATOM 579 C CA . LYS A 1 73 ? 22.660 10.754 -16.962 1.00 94.62 73 LYS A CA 1
ATOM 580 C C . LYS A 1 73 ? 21.674 11.685 -16.250 1.00 94.62 73 LYS A C 1
ATOM 582 O O . LYS A 1 73 ? 21.963 12.180 -15.169 1.00 94.62 73 LYS A O 1
ATOM 587 N N . SER A 1 74 ? 20.498 11.893 -16.839 1.00 94.44 74 SER A N 1
ATOM 588 C CA . SER A 1 74 ? 19.390 12.659 -16.260 1.00 94.44 74 SER A CA 1
ATOM 589 C C . SER A 1 74 ? 18.372 11.768 -15.529 1.00 94.44 74 SER A C 1
ATOM 591 O O . SER A 1 74 ? 17.214 12.157 -15.388 1.00 94.44 74 SER A O 1
ATOM 593 N N . ASN A 1 75 ? 18.767 10.561 -15.099 1.00 93.12 75 ASN A N 1
ATOM 594 C CA . ASN A 1 75 ? 17.933 9.570 -14.402 1.00 93.12 75 ASN A CA 1
ATOM 595 C C . ASN A 1 75 ? 16.721 9.052 -15.202 1.00 93.12 75 ASN A C 1
ATOM 597 O O . ASN A 1 75 ? 15.762 8.527 -14.630 1.00 93.12 75 ASN A O 1
ATOM 601 N N . LYS A 1 76 ? 16.762 9.157 -16.537 1.00 92.19 76 LYS A N 1
ATOM 602 C CA . LYS A 1 76 ? 15.674 8.772 -17.456 1.00 92.19 76 LYS A CA 1
ATOM 603 C C . LYS A 1 76 ? 15.964 7.480 -18.223 1.00 92.19 76 LYS A C 1
ATOM 605 O O . LYS A 1 76 ? 15.555 7.332 -19.373 1.00 92.19 76 LYS A O 1
ATOM 610 N N . ILE A 1 77 ? 16.638 6.513 -17.596 1.00 92.50 77 ILE A N 1
ATOM 611 C CA . ILE A 1 77 ? 16.880 5.200 -18.220 1.00 92.50 77 ILE A CA 1
ATOM 612 C C . ILE A 1 77 ? 15.574 4.487 -18.613 1.00 92.50 77 ILE A C 1
ATOM 614 O O . ILE A 1 77 ? 15.524 3.844 -19.658 1.00 92.50 77 ILE A O 1
ATOM 618 N N . ASN A 1 78 ? 14.491 4.691 -17.852 1.00 90.62 78 ASN A N 1
ATOM 619 C CA . ASN A 1 78 ? 13.160 4.181 -18.196 1.00 90.62 78 ASN A CA 1
ATOM 620 C C . ASN A 1 78 ? 12.689 4.662 -19.574 1.00 90.62 78 ASN A C 1
ATOM 622 O O . ASN A 1 78 ? 12.140 3.870 -20.324 1.00 90.62 78 ASN A O 1
ATOM 626 N N . GLU A 1 79 ? 12.942 5.922 -19.948 1.00 89.69 79 GLU A N 1
ATOM 627 C CA . GLU A 1 79 ? 12.551 6.430 -21.272 1.00 89.69 79 GLU A CA 1
ATOM 628 C C . GLU A 1 79 ? 13.341 5.745 -22.399 1.00 89.69 79 GLU A C 1
ATOM 630 O O . GLU A 1 79 ? 12.790 5.478 -23.466 1.00 89.69 79 GLU A O 1
ATOM 635 N N . VAL A 1 80 ? 14.627 5.451 -22.167 1.00 90.31 80 VAL A N 1
ATOM 636 C CA . VAL A 1 80 ? 15.487 4.741 -23.131 1.00 90.31 80 VAL A CA 1
ATOM 637 C C . VAL A 1 80 ? 15.022 3.298 -23.302 1.00 90.31 80 VAL A C 1
ATOM 639 O O . VAL A 1 80 ? 14.845 2.831 -24.426 1.00 90.31 80 VAL A O 1
ATOM 642 N N . ILE A 1 81 ? 14.775 2.609 -22.188 1.00 89.50 81 ILE A N 1
ATOM 643 C CA . ILE A 1 81 ? 14.281 1.233 -22.170 1.00 89.50 81 ILE A CA 1
ATOM 644 C C . ILE A 1 81 ? 12.902 1.147 -22.837 1.00 89.50 81 ILE A C 1
ATOM 646 O O . ILE A 1 81 ? 12.723 0.344 -23.749 1.00 89.50 81 ILE A O 1
ATOM 650 N N . SER A 1 82 ? 11.952 2.001 -22.455 1.00 87.06 82 SER A N 1
ATOM 651 C CA . SER A 1 82 ? 10.605 2.036 -23.037 1.00 87.06 82 SER A CA 1
ATOM 652 C C . SER A 1 82 ? 10.624 2.267 -24.547 1.00 87.06 82 SER A C 1
ATOM 654 O O . SER A 1 82 ? 9.913 1.579 -25.277 1.00 87.06 82 SER A O 1
ATOM 656 N N . ALA A 1 83 ? 11.476 3.176 -25.039 1.00 85.25 83 ALA A N 1
ATOM 657 C CA . ALA A 1 83 ? 11.636 3.405 -26.474 1.00 85.25 83 ALA A CA 1
ATOM 658 C C . ALA A 1 83 ? 12.189 2.166 -27.200 1.00 85.25 83 ALA A C 1
ATOM 660 O O . ALA A 1 83 ? 11.658 1.771 -28.236 1.00 85.25 83 ALA A O 1
ATOM 661 N N . ARG A 1 84 ? 13.212 1.511 -26.633 1.00 84.56 84 ARG A N 1
ATOM 662 C CA . ARG A 1 84 ? 13.824 0.301 -27.210 1.00 84.56 84 ARG A CA 1
ATOM 663 C C . ARG A 1 84 ? 12.903 -0.918 -27.186 1.00 84.56 84 ARG A C 1
ATOM 665 O O . ARG A 1 84 ? 12.983 -1.747 -28.088 1.00 84.56 84 ARG A O 1
ATOM 672 N N . LEU A 1 85 ? 12.042 -1.020 -26.175 1.00 83.12 85 LEU A N 1
ATOM 673 C CA . LEU A 1 85 ? 11.055 -2.093 -26.026 1.00 83.12 85 LEU A CA 1
ATOM 674 C C . LEU A 1 85 ? 9.743 -1.821 -26.758 1.00 83.12 85 LEU A C 1
ATOM 676 O O . LEU A 1 85 ? 8.938 -2.740 -26.886 1.00 83.12 85 LEU A O 1
ATOM 680 N N . ARG A 1 86 ? 9.525 -0.577 -27.205 1.00 80.62 86 ARG A N 1
ATOM 681 C CA . ARG A 1 86 ? 8.252 -0.105 -27.762 1.00 80.62 86 ARG A CA 1
ATOM 682 C C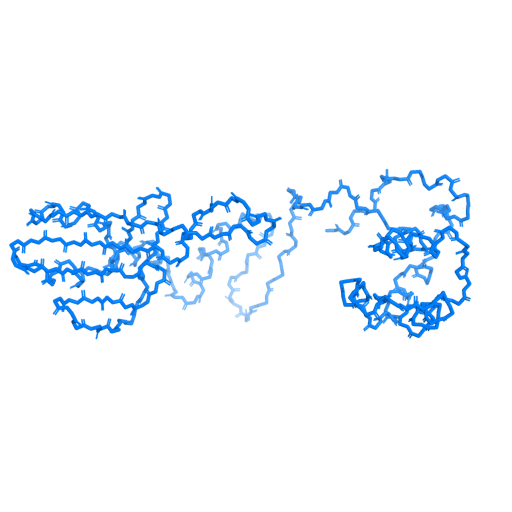 . ARG A 1 86 ? 7.109 -0.383 -26.776 1.00 80.62 86 ARG A C 1
ATOM 684 O O . ARG A 1 86 ? 6.133 -1.055 -27.085 1.00 80.62 86 ARG A O 1
ATOM 691 N N . VAL A 1 8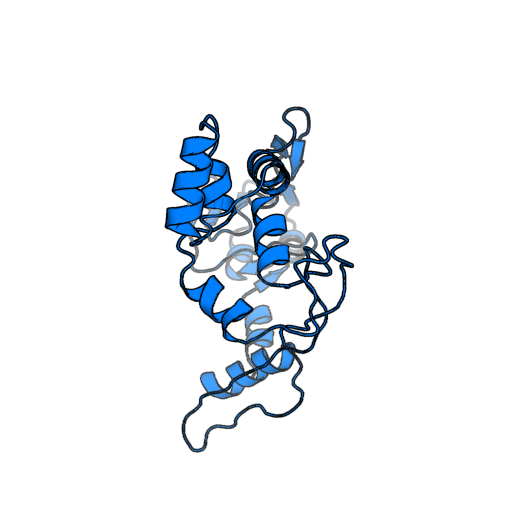7 ? 7.283 0.089 -25.543 1.00 79.38 87 VAL A N 1
ATOM 692 C CA . VAL A 1 87 ? 6.263 0.029 -24.487 1.00 79.38 87 VAL A CA 1
ATOM 693 C C . VAL A 1 87 ? 5.986 1.444 -24.004 1.00 79.38 87 VAL A C 1
ATOM 695 O O . VAL A 1 87 ? 6.902 2.167 -23.612 1.00 79.38 87 VAL A O 1
ATOM 698 N N . GLY A 1 88 ? 4.716 1.839 -24.039 1.00 80.06 88 GLY A N 1
ATOM 699 C CA . GLY A 1 88 ? 4.238 3.129 -23.552 1.00 80.06 88 GLY A CA 1
ATOM 700 C C . GLY A 1 88 ? 3.553 3.017 -22.193 1.00 80.06 88 GLY A C 1
ATOM 701 O O . GLY A 1 88 ? 2.964 1.990 -21.866 1.00 80.06 88 GLY A O 1
ATOM 702 N N . PHE A 1 89 ? 3.604 4.103 -21.423 1.00 83.94 89 PHE A N 1
ATOM 703 C CA . PHE A 1 89 ? 2.811 4.289 -20.210 1.00 83.94 89 PHE A CA 1
ATOM 704 C C . PHE A 1 89 ? 2.028 5.593 -20.344 1.00 83.94 89 PHE A C 1
ATOM 706 O O . PHE A 1 89 ? 2.598 6.622 -20.706 1.00 83.94 89 PHE A O 1
ATOM 713 N N . THR A 1 90 ? 0.732 5.555 -20.043 1.00 84.69 90 THR A N 1
ATOM 714 C CA . THR A 1 90 ? -0.158 6.724 -20.140 1.00 84.69 90 THR A CA 1
ATOM 715 C C . THR A 1 90 ? -0.187 7.552 -18.853 1.00 84.69 90 THR A C 1
ATOM 717 O O . THR A 1 90 ? -0.557 8.723 -18.874 1.00 84.69 90 THR A O 1
ATOM 720 N N . THR A 1 91 ? 0.217 6.960 -17.726 1.00 86.19 91 THR A N 1
ATOM 721 C CA . THR A 1 91 ? 0.221 7.584 -16.400 1.00 86.19 91 THR A CA 1
ATOM 722 C C . THR A 1 91 ? 1.289 6.954 -15.500 1.00 86.19 91 THR A C 1
ATOM 724 O O . THR A 1 91 ? 1.684 5.808 -15.702 1.00 86.19 91 THR A O 1
ATOM 727 N N . GLY A 1 92 ? 1.751 7.707 -14.497 1.00 85.25 92 GLY A N 1
ATOM 728 C CA . GLY A 1 92 ? 2.540 7.187 -13.371 1.00 85.25 92 GLY A CA 1
ATOM 729 C C . GLY A 1 92 ? 1.689 6.763 -12.164 1.00 85.25 92 GLY A C 1
ATOM 730 O O . GLY A 1 92 ? 2.246 6.391 -11.135 1.00 85.25 92 GLY A O 1
ATOM 731 N N . GLY A 1 93 ? 0.359 6.873 -12.263 1.00 85.44 93 GLY A N 1
ATOM 732 C CA . GLY A 1 93 ? -0.608 6.471 -11.238 1.00 85.44 93 GLY A CA 1
ATOM 733 C C . GLY A 1 93 ? -1.371 5.189 -11.591 1.00 85.44 93 GLY A C 1
ATOM 734 O O . GLY A 1 93 ? -1.045 4.495 -12.551 1.00 85.44 93 GLY A O 1
ATOM 735 N N . HIS A 1 94 ? -2.409 4.882 -10.811 1.00 90.38 94 HIS A N 1
ATOM 736 C CA . HIS A 1 94 ? -3.305 3.752 -11.075 1.00 90.38 94 HIS A CA 1
ATOM 737 C C . HIS A 1 94 ? -4.270 4.040 -12.239 1.00 90.38 94 HIS A C 1
ATOM 739 O O . HIS A 1 94 ? -4.631 5.192 -12.485 1.00 90.38 94 HIS A O 1
ATOM 745 N N . THR A 1 95 ? -4.717 2.985 -12.922 1.00 92.50 95 THR A N 1
ATOM 746 C CA . THR A 1 95 ? -5.816 3.018 -13.900 1.00 92.50 95 THR A CA 1
ATOM 747 C C . THR A 1 95 ? -7.054 2.323 -13.322 1.00 92.50 95 THR A C 1
ATOM 749 O O . THR A 1 95 ? -6.940 1.515 -12.402 1.00 92.50 95 THR A O 1
ATOM 752 N N . GLY A 1 96 ? -8.243 2.656 -13.832 1.00 92.69 96 GLY A N 1
ATOM 753 C CA . GLY A 1 96 ? -9.527 2.097 -13.380 1.00 92.69 96 GLY A CA 1
ATOM 754 C C . GLY A 1 96 ? -10.008 0.894 -14.194 1.00 92.69 96 GLY A C 1
ATOM 755 O O . GLY A 1 96 ? -11.207 0.756 -14.400 1.00 92.69 96 GLY A O 1
ATOM 756 N N . GLU A 1 97 ? -9.091 0.093 -14.740 1.00 92.25 97 GLU A N 1
ATOM 757 C CA . GLU A 1 97 ? -9.450 -1.093 -15.525 1.00 92.25 97 GLU A CA 1
ATOM 758 C C . GLU A 1 97 ? -9.879 -2.262 -14.631 1.00 92.25 97 GLU A C 1
ATOM 760 O O . GLU A 1 97 ? -9.373 -2.427 -13.518 1.00 92.25 97 GLU A O 1
ATOM 765 N N . ASP A 1 98 ? -10.738 -3.130 -15.168 1.00 94.56 98 ASP A N 1
ATOM 766 C CA . ASP A 1 98 ? -11.017 -4.427 -14.559 1.00 94.56 98 ASP A CA 1
ATOM 767 C C . ASP A 1 98 ? -9.743 -5.289 -14.522 1.00 94.56 98 ASP A C 1
ATOM 769 O O . ASP A 1 98 ? -8.990 -5.395 -15.499 1.00 94.56 98 ASP A O 1
ATOM 773 N N . VAL A 1 99 ? -9.506 -5.947 -13.385 1.00 94.75 99 VAL A N 1
ATOM 774 C CA . VAL A 1 99 ? -8.330 -6.798 -13.162 1.00 94.75 99 VAL A CA 1
ATOM 775 C C . VAL A 1 99 ? -8.692 -8.280 -13.182 1.00 94.75 99 VAL A C 1
ATOM 777 O O . VAL A 1 99 ? -9.790 -8.685 -12.806 1.00 94.75 99 VAL A O 1
ATOM 780 N N . TYR A 1 100 ? -7.746 -9.119 -13.608 1.00 95.69 100 TYR A N 1
ATOM 781 C CA . TYR A 1 100 ? -7.936 -10.568 -13.596 1.00 95.69 100 TYR A CA 1
ATOM 782 C C . TYR A 1 100 ? -7.906 -11.116 -12.164 1.00 95.69 100 TYR A C 1
ATOM 784 O O . TYR A 1 100 ? -6.928 -10.918 -11.442 1.00 95.69 100 TYR A O 1
ATOM 792 N N . LEU A 1 101 ? -8.942 -11.873 -11.797 1.00 94.88 101 LEU A N 1
ATOM 793 C CA . LEU A 1 101 ? -9.013 -12.634 -10.553 1.00 94.88 101 LEU A CA 1
ATOM 794 C C . LEU A 1 101 ? -8.925 -14.136 -10.855 1.00 94.88 101 LEU A C 1
ATOM 796 O O . LEU A 1 101 ? -9.844 -14.725 -11.422 1.00 94.88 101 LEU A O 1
ATOM 800 N N . GLY A 1 102 ? -7.817 -14.762 -10.458 1.00 95.12 102 GLY A N 1
ATOM 801 C CA . GLY A 1 102 ? -7.639 -16.213 -10.531 1.00 95.12 102 GLY A CA 1
ATOM 802 C C . GLY A 1 102 ? -8.003 -16.882 -9.208 1.00 95.12 102 GLY A C 1
ATOM 803 O O . GLY A 1 102 ? -7.463 -16.509 -8.170 1.00 95.12 102 GLY A O 1
ATOM 804 N N . ILE A 1 103 ? -8.880 -17.891 -9.240 1.00 93.38 103 ILE A N 1
ATOM 805 C CA . ILE A 1 103 ? -9.293 -18.638 -8.043 1.00 93.38 103 ILE A CA 1
ATOM 806 C C . ILE A 1 103 ? -8.891 -20.100 -8.157 1.00 93.38 103 ILE A C 1
ATOM 808 O O . ILE A 1 103 ? -9.286 -20.805 -9.085 1.00 93.38 103 ILE A O 1
ATOM 812 N N . TYR A 1 104 ? -8.156 -20.563 -7.149 1.00 93.62 104 TYR A N 1
ATOM 813 C CA . TYR A 1 104 ? -7.822 -21.964 -6.952 1.00 93.62 104 TYR A CA 1
ATOM 814 C C . TYR A 1 104 ? -8.435 -22.448 -5.639 1.00 93.62 104 TYR A C 1
ATOM 816 O O . TYR A 1 104 ? -8.144 -21.908 -4.575 1.00 93.62 104 TYR A O 1
ATOM 824 N N . ALA A 1 105 ? -9.308 -23.450 -5.721 1.00 91.69 105 ALA A N 1
ATOM 825 C CA . ALA A 1 105 ? -10.000 -24.012 -4.567 1.00 91.69 105 ALA A CA 1
ATOM 826 C C . ALA A 1 105 ? -10.260 -25.513 -4.775 1.00 91.69 105 ALA A C 1
ATOM 828 O O . ALA A 1 105 ? -10.428 -25.928 -5.933 1.00 91.69 105 ALA A O 1
ATOM 829 N N . PRO A 1 106 ? -10.343 -26.312 -3.689 1.00 93.38 106 PRO A N 1
ATOM 830 C CA . PRO A 1 106 ? -10.653 -27.737 -3.764 1.00 93.38 106 PRO A CA 1
ATOM 831 C C . PRO A 1 106 ? -11.933 -28.057 -4.549 1.00 93.38 106 PRO A C 1
ATOM 833 O O . PRO A 1 106 ? -12.782 -27.199 -4.830 1.00 93.38 106 PRO A O 1
ATOM 836 N N . PHE A 1 107 ? -12.079 -29.330 -4.916 1.00 93.81 107 PHE A N 1
ATOM 837 C CA . PHE A 1 107 ? -13.313 -29.821 -5.521 1.00 93.81 107 PHE A CA 1
ATOM 838 C C . PHE A 1 107 ? -14.497 -29.631 -4.560 1.00 93.81 107 PHE A C 1
ATOM 840 O O . PHE A 1 107 ? -14.354 -29.806 -3.354 1.00 93.81 107 PHE A O 1
ATOM 847 N N . GLY A 1 108 ? -15.658 -29.251 -5.095 1.00 91.31 108 GLY A N 1
ATOM 848 C CA . GLY A 1 108 ? -16.869 -29.005 -4.304 1.00 91.31 108 GLY A CA 1
ATOM 849 C C . GLY A 1 108 ? -16.928 -27.647 -3.592 1.00 91.31 108 GLY A C 1
ATOM 850 O O . GLY A 1 108 ? -17.997 -27.274 -3.126 1.00 91.31 108 GLY A O 1
ATOM 851 N N . VAL A 1 109 ? -15.834 -26.878 -3.557 1.00 93.06 109 VAL A N 1
ATOM 852 C CA . VAL A 1 109 ? -15.835 -25.508 -3.023 1.00 93.06 109 VAL A CA 1
ATOM 853 C C . VAL A 1 109 ? -16.325 -24.538 -4.102 1.00 93.06 109 VAL A C 1
ATOM 855 O O . VAL A 1 109 ? -15.861 -24.602 -5.252 1.00 93.06 109 VAL A O 1
ATOM 858 N N . GLU A 1 110 ? -17.266 -23.660 -3.728 1.00 91.44 110 GLU A N 1
ATOM 859 C CA . GLU A 1 110 ? -17.723 -22.525 -4.545 1.00 91.44 110 GLU A CA 1
ATOM 860 C C . GLU A 1 110 ? -16.506 -21.740 -5.054 1.00 91.44 110 GLU A C 1
ATOM 862 O O . GLU A 1 110 ? -15.514 -21.591 -4.351 1.00 91.44 110 GLU A O 1
ATOM 867 N N . LYS A 1 111 ? -16.562 -21.253 -6.293 1.00 94.00 111 LYS A N 1
ATOM 868 C CA . LYS A 1 111 ? -15.527 -20.396 -6.879 1.00 94.00 111 LYS A CA 1
ATOM 869 C C . LYS A 1 111 ? -16.212 -19.154 -7.419 1.00 94.00 111 LYS A C 1
ATOM 871 O O . LY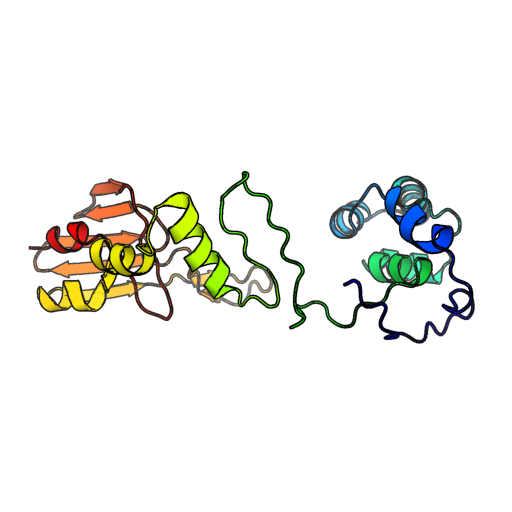S A 1 111 ? -17.161 -19.298 -8.197 1.00 94.00 111 LYS A O 1
ATOM 876 N N . LEU A 1 112 ? -15.726 -17.964 -7.060 1.00 94.25 112 LEU A N 1
ATOM 877 C CA . LEU A 1 112 ? -16.168 -16.756 -7.757 1.00 94.25 112 LEU A CA 1
ATOM 878 C C . LEU A 1 112 ? -15.771 -16.851 -9.231 1.00 94.25 112 LEU A C 1
ATOM 880 O O . LEU A 1 112 ? -14.717 -17.380 -9.590 1.00 94.25 112 LEU A O 1
ATOM 884 N N . LYS A 1 113 ? -16.659 -16.369 -10.090 1.00 93.31 113 LYS A N 1
ATOM 885 C CA . LYS A 1 113 ? -16.523 -16.419 -11.543 1.00 93.31 113 LYS A CA 1
ATOM 886 C C . LYS A 1 113 ? -17.324 -15.278 -12.158 1.00 93.31 113 LYS A C 1
ATOM 888 O O . LYS A 1 113 ? -18.314 -14.848 -11.577 1.00 93.31 113 LYS A O 1
ATOM 893 N N . GLY A 1 114 ? -16.947 -14.867 -13.364 1.00 94.06 114 GLY A N 1
ATOM 894 C CA . GLY A 1 114 ? -17.589 -13.752 -14.060 1.00 94.06 114 GLY A CA 1
ATOM 895 C C . GLY A 1 114 ? -17.003 -12.401 -13.652 1.00 94.06 114 GLY A C 1
ATOM 896 O O . GLY A 1 114 ? -15.832 -12.325 -13.286 1.00 94.06 114 GLY A O 1
ATOM 897 N N . VAL A 1 115 ? -17.819 -11.351 -13.758 1.00 94.94 115 VAL A N 1
ATOM 898 C CA . VAL A 1 115 ? -17.472 -9.996 -13.308 1.00 94.94 115 VAL A CA 1
ATOM 899 C C . VAL A 1 115 ? -17.777 -9.911 -11.820 1.00 94.94 115 VAL A C 1
ATOM 901 O O . VAL A 1 115 ? -18.905 -10.181 -11.415 1.00 94.94 115 VAL A O 1
ATOM 904 N N . VAL A 1 116 ? -16.758 -9.593 -11.031 1.00 95.81 116 VAL A N 1
ATOM 905 C CA . VAL A 1 116 ? -16.796 -9.638 -9.569 1.00 95.81 116 VAL A CA 1
ATOM 906 C C . VAL A 1 116 ? -16.322 -8.295 -9.045 1.00 95.81 116 VAL A C 1
ATOM 908 O O . VAL A 1 116 ? -15.236 -7.841 -9.407 1.00 95.81 116 VAL A O 1
ATOM 911 N N . ASP A 1 117 ? -17.115 -7.684 -8.174 1.00 96.25 117 ASP A N 1
ATOM 912 C CA . ASP A 1 117 ? -16.711 -6.482 -7.462 1.00 96.25 117 ASP A CA 1
ATOM 913 C C . ASP A 1 117 ? -15.690 -6.818 -6.362 1.00 96.25 117 ASP A C 1
ATOM 915 O O . ASP A 1 117 ? -15.742 -7.871 -5.717 1.00 96.25 117 ASP A O 1
ATOM 919 N N . ASN A 1 118 ? -14.739 -5.918 -6.107 1.00 94.88 118 ASN A N 1
ATOM 920 C CA . ASN A 1 118 ? -13.681 -6.176 -5.128 1.00 94.88 118 ASN A CA 1
ATOM 921 C C . ASN A 1 118 ? -14.223 -6.410 -3.701 1.00 94.88 118 ASN A C 1
ATOM 923 O O . ASN A 1 118 ? -13.596 -7.131 -2.920 1.00 94.88 118 ASN A O 1
ATOM 927 N N . THR A 1 119 ? -15.406 -5.883 -3.367 1.00 93.81 119 THR A N 1
ATOM 928 C CA . THR A 1 119 ? -16.056 -6.108 -2.071 1.00 93.81 119 THR A CA 1
ATOM 929 C C . THR A 1 119 ? -16.593 -7.532 -1.925 1.00 93.81 119 THR A C 1
ATOM 931 O O . THR A 1 119 ? -16.652 -8.063 -0.810 1.00 93.81 119 THR A O 1
ATOM 934 N N . GLU A 1 120 ? -16.922 -8.200 -3.033 1.00 94.81 120 GLU A N 1
ATOM 935 C CA . GLU A 1 120 ? -17.403 -9.583 -3.034 1.00 94.81 120 GLU A CA 1
ATOM 936 C C . GLU A 1 120 ? -16.299 -10.575 -2.674 1.00 94.81 120 GLU A C 1
ATOM 938 O O . GLU A 1 120 ? -16.586 -11.606 -2.066 1.00 94.81 120 GLU A O 1
ATOM 943 N N . VAL A 1 121 ? -15.034 -10.251 -2.969 1.00 95.38 121 VAL A N 1
ATOM 944 C CA . VAL A 1 121 ? -13.881 -11.088 -2.602 1.00 95.38 121 VAL A CA 1
ATOM 945 C C . VAL A 1 121 ? -13.823 -11.279 -1.088 1.00 95.38 121 VAL A C 1
ATOM 947 O O . VAL A 1 121 ? -13.682 -12.403 -0.612 1.00 95.38 121 VAL A O 1
ATOM 950 N N . ASN A 1 122 ? -14.009 -10.204 -0.317 1.00 94.81 122 ASN A N 1
ATOM 951 C CA . ASN A 1 122 ? -14.057 -10.281 1.142 1.00 94.81 122 ASN A CA 1
ATOM 952 C C . ASN A 1 122 ? -15.207 -11.181 1.627 1.00 94.81 122 ASN A C 1
ATOM 954 O O . ASN A 1 122 ? -15.013 -12.057 2.469 1.00 94.81 122 ASN A O 1
ATOM 958 N N . ARG A 1 123 ? -16.413 -10.986 1.085 1.00 94.38 123 ARG A N 1
ATOM 959 C CA . ARG A 1 123 ? -17.595 -11.783 1.453 1.00 94.38 123 ARG A CA 1
ATOM 960 C C . ARG A 1 123 ? -17.402 -13.265 1.138 1.00 94.38 123 ARG A C 1
ATOM 962 O O . ARG A 1 123 ? -17.652 -14.117 1.983 1.00 94.38 123 ARG A O 1
ATOM 969 N N . TYR A 1 124 ? -16.880 -13.572 -0.045 1.00 94.81 124 TYR A N 1
ATOM 970 C CA . TYR A 1 124 ? -16.540 -14.931 -0.451 1.00 94.81 124 TYR A CA 1
ATOM 971 C C . TYR A 1 124 ? -15.519 -15.576 0.485 1.00 94.81 124 TYR A C 1
ATOM 973 O O . TYR A 1 124 ? -15.754 -16.679 0.969 1.00 94.81 124 TYR A O 1
ATOM 981 N N . MET A 1 125 ? -14.422 -14.884 0.804 1.00 94.94 125 MET A N 1
ATOM 982 C CA . MET A 1 125 ? -13.402 -15.421 1.709 1.00 94.94 125 MET A CA 1
ATOM 983 C C . MET A 1 125 ? -13.973 -15.732 3.094 1.00 94.94 125 MET A C 1
ATOM 985 O O . MET A 1 125 ? -13.651 -16.772 3.662 1.00 94.94 125 MET A O 1
ATOM 989 N N . GLN A 1 126 ? -14.867 -14.887 3.612 1.00 94.88 126 GLN A N 1
ATOM 990 C CA . GLN A 1 126 ? -15.568 -15.159 4.867 1.00 94.88 126 GLN A CA 1
ATOM 991 C C . GLN A 1 126 ? -16.441 -16.417 4.776 1.00 94.88 126 GLN A C 1
ATOM 993 O O . GLN A 1 126 ? -16.322 -17.297 5.625 1.00 94.88 126 GLN A O 1
ATOM 998 N N . ARG A 1 127 ? -17.248 -16.566 3.716 1.00 93.44 127 ARG A N 1
ATOM 999 C CA . ARG A 1 127 ? -18.071 -17.772 3.521 1.00 93.44 127 ARG A CA 1
ATOM 1000 C C . ARG A 1 127 ? -17.228 -19.041 3.420 1.00 93.44 127 ARG A C 1
ATOM 1002 O O . ARG A 1 127 ? -17.555 -20.034 4.058 1.00 93.44 127 ARG A O 1
ATOM 1009 N N . ILE A 1 128 ? -16.139 -19.012 2.651 1.00 93.75 128 ILE A N 1
ATOM 1010 C CA . ILE A 1 128 ? -15.311 -20.202 2.419 1.00 93.75 128 ILE A CA 1
ATOM 1011 C C . ILE A 1 128 ? -14.465 -20.575 3.639 1.00 93.75 128 ILE A C 1
ATOM 1013 O O . ILE A 1 128 ? -14.315 -21.760 3.926 1.00 93.75 128 ILE A O 1
ATOM 1017 N N . LEU A 1 129 ? -13.899 -19.595 4.349 1.00 92.25 129 LEU A N 1
ATOM 1018 C CA . LEU A 1 129 ? -12.982 -19.859 5.463 1.00 92.25 129 LEU A CA 1
ATOM 1019 C C . LEU A 1 129 ? -13.681 -19.976 6.817 1.00 92.25 129 LEU A C 1
ATOM 1021 O O . LEU A 1 129 ? -13.218 -20.724 7.673 1.00 92.25 129 LEU A O 1
ATOM 1025 N N . LEU A 1 130 ? -14.758 -19.217 7.028 1.00 92.75 130 LEU A N 1
ATOM 1026 C CA . LEU A 1 130 ? -15.442 -19.104 8.321 1.00 92.75 130 LEU A CA 1
ATOM 1027 C C . LEU A 1 130 ? -16.845 -19.721 8.307 1.00 92.75 130 LEU A C 1
ATOM 1029 O O . LEU A 1 130 ? -17.442 -19.876 9.366 1.00 92.75 130 LEU A O 1
ATOM 1033 N N . GLY A 1 131 ? -17.379 -20.059 7.129 1.00 93.31 131 GLY A N 1
ATOM 1034 C CA . GLY A 1 131 ? -18.740 -20.575 6.961 1.00 93.31 131 GLY A CA 1
ATOM 1035 C C . GLY A 1 131 ? -19.833 -19.500 6.962 1.00 93.31 131 GLY A C 1
ATOM 1036 O O . GLY A 1 131 ? -21.000 -19.822 6.758 1.00 93.31 131 GLY A O 1
ATOM 1037 N N . GLU A 1 132 ? -19.486 -18.230 7.181 1.00 94.25 132 GLU A N 1
ATOM 1038 C CA . GLU A 1 132 ? -20.434 -17.119 7.331 1.00 94.25 132 GLU A CA 1
ATOM 1039 C C . GLU A 1 132 ? -19.731 -15.756 7.213 1.00 94.25 132 GLU A C 1
ATOM 1041 O O . GLU A 1 132 ? -18.524 -15.633 7.422 1.00 94.25 132 GLU A O 1
ATOM 1046 N N . GLU A 1 133 ? -20.497 -14.712 6.887 1.00 94.00 133 GLU A N 1
ATOM 1047 C CA . GLU A 1 133 ? -20.013 -13.331 6.776 1.00 94.00 133 GLU A CA 1
ATOM 1048 C C . GLU A 1 133 ? -20.024 -12.639 8.150 1.00 94.00 133 GLU A C 1
ATOM 1050 O O . GLU A 1 133 ? -21.029 -12.059 8.557 1.00 94.00 133 GLU A O 1
ATOM 1055 N N . LYS A 1 134 ? -18.904 -12.713 8.886 1.00 93.44 134 LYS A N 1
ATOM 1056 C CA . LYS A 1 134 ? -18.811 -12.234 10.281 1.00 93.44 134 LYS A CA 1
ATOM 1057 C C . LYS A 1 134 ? -18.021 -10.948 10.487 1.00 93.44 134 LYS A C 1
ATOM 1059 O O . LYS A 1 134 ? -18.157 -10.343 11.542 1.00 93.44 134 LYS A O 1
ATOM 1064 N N . LEU A 1 135 ? -17.175 -10.517 9.551 1.00 91.75 135 LEU A N 1
ATOM 1065 C CA . LEU A 1 135 ? -16.189 -9.454 9.813 1.00 91.75 135 LEU A CA 1
ATOM 1066 C C . LEU A 1 135 ? -16.827 -8.103 10.153 1.00 91.75 135 LEU A C 1
ATOM 1068 O O . LEU A 1 135 ? -16.308 -7.383 11.004 1.00 91.75 135 LEU A O 1
ATOM 1072 N N . ASN A 1 136 ? -17.962 -7.770 9.533 1.00 88.69 136 ASN A N 1
ATOM 1073 C CA . ASN A 1 136 ? -18.708 -6.554 9.869 1.00 88.69 136 ASN A CA 1
ATOM 1074 C C . ASN A 1 136 ? -19.239 -6.609 11.307 1.00 88.69 136 ASN A C 1
ATOM 1076 O O . ASN A 1 136 ? -19.055 -5.659 12.065 1.00 88.69 136 ASN A O 1
ATOM 1080 N N . THR A 1 137 ? -19.844 -7.735 11.694 1.00 91.75 137 THR A N 1
ATOM 1081 C CA . THR A 1 137 ? -20.329 -7.967 13.061 1.00 91.75 137 THR A CA 1
ATOM 1082 C C . THR A 1 137 ? -19.177 -7.923 14.058 1.00 91.75 137 THR A C 1
ATOM 1084 O O . THR A 1 137 ? -19.225 -7.170 15.025 1.00 91.75 137 THR A O 1
ATOM 1087 N N . LEU A 1 138 ? -18.091 -8.640 13.765 1.00 91.06 138 LEU A N 1
ATOM 1088 C CA . LEU A 1 138 ? -16.907 -8.716 14.612 1.00 91.06 138 LEU A CA 1
ATOM 1089 C C . LEU A 1 138 ? -16.251 -7.343 14.799 1.00 91.06 138 LEU A C 1
ATOM 1091 O O . LEU A 1 138 ? -15.759 -7.037 15.877 1.00 91.06 138 LEU A O 1
ATOM 1095 N N . THR A 1 139 ? -16.276 -6.486 13.777 1.00 90.44 139 THR A N 1
ATOM 1096 C CA . THR A 1 139 ? -15.775 -5.112 13.897 1.00 90.44 139 THR A CA 1
ATOM 1097 C C . THR A 1 139 ? -16.576 -4.329 14.939 1.00 90.44 139 THR A C 1
ATOM 1099 O O . THR A 1 139 ? -15.970 -3.663 15.771 1.00 90.44 139 THR A O 1
ATOM 1102 N N . GLY A 1 140 ? -17.909 -4.443 14.946 1.00 89.12 140 GLY A N 1
ATOM 1103 C CA . GLY A 1 140 ? -18.759 -3.807 15.961 1.00 89.12 140 GLY A CA 1
ATOM 1104 C C . GLY A 1 140 ? -18.636 -4.428 17.359 1.00 89.12 140 GLY A C 1
ATOM 1105 O O . GLY A 1 140 ? -18.784 -3.729 18.356 1.00 89.12 140 GLY A O 1
ATOM 1106 N N . GLU A 1 141 ? -18.343 -5.726 17.450 1.00 91.12 141 GLU A N 1
ATOM 1107 C CA . GLU A 1 141 ? -18.119 -6.415 18.730 1.00 91.12 141 GLU A CA 1
ATOM 1108 C C . GLU A 1 141 ? -16.757 -6.077 19.348 1.00 91.12 141 GLU A C 1
ATOM 1110 O O . GLU A 1 141 ? -16.628 -5.938 20.568 1.00 91.12 141 GLU A O 1
ATOM 1115 N N . LEU A 1 142 ? -15.722 -5.958 18.516 1.00 91.62 142 LEU A N 1
ATOM 1116 C CA . LEU A 1 142 ? -14.361 -5.715 18.978 1.00 91.62 142 LEU A CA 1
ATOM 1117 C C . LEU A 1 142 ? -14.101 -4.234 19.223 1.00 91.62 142 LEU A C 1
ATOM 1119 O O . LEU A 1 142 ? -13.437 -3.908 20.206 1.00 91.62 142 LEU A O 1
ATOM 1123 N N . PHE A 1 143 ? -14.619 -3.356 18.365 1.00 94.31 143 PHE A N 1
ATOM 1124 C CA . PHE A 1 143 ? -14.266 -1.944 18.353 1.00 94.31 143 PHE A CA 1
ATOM 1125 C C . PHE A 1 143 ? -15.445 -1.029 18.651 1.00 94.31 143 PHE A C 1
ATOM 1127 O O . PHE A 1 143 ? -16.568 -1.241 18.204 1.00 94.31 143 PHE A O 1
ATOM 1134 N N . VAL A 1 144 ? -15.134 0.071 19.327 1.00 95.06 144 VAL A N 1
ATOM 1135 C CA . VAL A 1 144 ? -16.029 1.213 19.503 1.00 95.06 144 VAL A CA 1
ATOM 1136 C C . VAL A 1 144 ? -15.312 2.491 19.086 1.00 95.06 144 VAL A C 1
ATOM 1138 O O . VAL A 1 144 ? -14.084 2.578 19.152 1.00 95.06 144 VAL A O 1
ATOM 1141 N N . GLU A 1 145 ? -16.075 3.478 18.618 1.00 96.44 145 GLU A N 1
ATOM 1142 C CA . GLU A 1 145 ? -15.551 4.817 18.353 1.00 96.44 145 GLU A CA 1
ATOM 1143 C C . GLU A 1 145 ? -15.168 5.464 19.690 1.00 96.44 145 GLU A C 1
ATOM 1145 O O . GLU A 1 145 ? -16.003 5.630 20.582 1.00 96.44 145 GLU A O 1
ATOM 1150 N N . GLY A 1 146 ? -13.879 5.749 19.855 1.00 96.31 146 GLY A N 1
ATOM 1151 C CA . GLY A 1 146 ? -13.313 6.052 21.158 1.00 96.31 146 GLY A CA 1
ATOM 1152 C C . GLY A 1 146 ? -13.719 7.420 21.695 1.00 96.31 146 GLY A C 1
ATOM 1153 O O . GLY A 1 146 ? -13.922 7.534 22.901 1.00 96.31 146 GLY A O 1
ATOM 1154 N N . GLN A 1 147 ? -13.889 8.437 20.842 1.00 96.25 147 GLN A N 1
ATOM 1155 C CA . GLN A 1 147 ? -14.271 9.772 21.299 1.00 96.25 147 GLN A CA 1
ATOM 1156 C C . GLN A 1 147 ? -15.633 9.727 21.992 1.00 96.25 147 GLN A C 1
ATOM 1158 O O . GLN A 1 147 ? -15.736 10.048 23.175 1.00 96.25 147 GLN A O 1
ATOM 1163 N N . SER A 1 148 ? -16.646 9.220 21.291 1.00 95.75 148 SER A N 1
ATOM 1164 C CA . SER A 1 148 ? -18.005 9.083 21.817 1.00 95.75 148 SER A CA 1
ATOM 1165 C C . SER A 1 148 ? -18.040 8.184 23.056 1.00 95.75 148 SER A C 1
ATOM 1167 O O . SER A 1 148 ? -18.746 8.485 24.017 1.00 95.75 148 SER A O 1
ATOM 1169 N N . ALA A 1 149 ? -17.268 7.090 23.067 1.00 95.94 149 ALA A N 1
ATOM 1170 C CA . ALA A 1 149 ? -17.238 6.154 24.189 1.00 95.94 149 ALA A CA 1
ATOM 1171 C C . ALA A 1 149 ? -16.652 6.767 25.475 1.00 95.94 149 ALA A C 1
ATOM 1173 O O . ALA A 1 149 ? -17.177 6.532 26.565 1.00 95.94 149 ALA A O 1
ATOM 1174 N N . PHE A 1 150 ? -15.585 7.563 25.368 1.00 96.81 150 PHE A N 1
ATOM 1175 C CA . PHE A 1 150 ? -14.978 8.235 26.520 1.00 96.81 150 PHE A CA 1
ATOM 1176 C C . PHE A 1 150 ? -15.768 9.465 26.971 1.00 96.81 150 PHE A C 1
ATOM 1178 O O . PHE A 1 150 ? -15.960 9.655 28.174 1.00 96.81 150 PHE A O 1
ATOM 1185 N N . GLU A 1 151 ? -16.280 10.267 26.038 1.00 95.56 151 GLU A N 1
ATOM 1186 C CA . GLU A 1 151 ? -17.125 11.425 26.352 1.00 95.56 151 GLU A CA 1
ATOM 1187 C C . GLU A 1 151 ? -18.425 10.996 27.048 1.00 95.56 151 GLU A C 1
ATOM 1189 O O . GLU A 1 151 ? -18.847 11.635 28.011 1.00 95.56 151 GLU A O 1
ATOM 1194 N N . ALA A 1 152 ? -19.011 9.853 26.666 1.00 95.06 152 ALA A N 1
ATOM 1195 C CA . ALA A 1 152 ? -20.155 9.263 27.368 1.00 95.06 152 ALA A CA 1
ATOM 1196 C C . ALA A 1 152 ? -19.843 8.890 28.831 1.00 95.06 152 ALA A C 1
ATOM 1198 O O . ALA A 1 152 ? -20.744 8.854 29.670 1.00 95.06 152 ALA A O 1
ATOM 1199 N N . LYS A 1 153 ? -18.567 8.651 29.164 1.00 93.69 153 LYS A N 1
ATOM 1200 C CA . LYS A 1 153 ? -18.090 8.466 30.542 1.00 93.69 153 LYS A CA 1
ATOM 1201 C C . LYS A 1 153 ? -17.697 9.779 31.225 1.00 93.69 153 LYS A C 1
ATOM 1203 O O . LYS A 1 153 ? -17.221 9.734 32.357 1.00 93.69 153 LYS A O 1
ATOM 1208 N N . GLY A 1 154 ? -17.891 10.932 30.588 1.00 94.88 154 GLY A N 1
ATOM 1209 C CA . GLY A 1 154 ? -17.525 12.245 31.121 1.00 94.88 154 GLY A CA 1
ATOM 1210 C C . GLY A 1 154 ? -16.021 12.524 31.107 1.00 94.88 154 GLY A C 1
ATOM 1211 O O . GLY A 1 154 ? -15.553 13.336 31.903 1.00 94.88 154 GLY A O 1
ATOM 1212 N N . ALA A 1 155 ? -15.256 11.829 30.261 1.00 96.50 155 ALA A N 1
ATOM 1213 C CA . ALA A 1 155 ? -13.839 12.103 30.060 1.00 96.50 155 ALA A CA 1
ATOM 1214 C C . ALA A 1 155 ? -13.628 13.157 28.961 1.00 96.50 155 ALA A C 1
ATOM 1216 O O . ALA A 1 155 ? -14.420 13.266 28.026 1.00 96.50 155 ALA A O 1
ATOM 1217 N N . THR A 1 156 ? -12.525 13.896 29.050 1.00 97.00 156 THR A N 1
ATOM 1218 C CA . THR A 1 156 ? -12.070 14.809 27.994 1.00 97.00 156 THR A CA 1
ATOM 1219 C C . THR A 1 156 ? -11.136 14.061 27.054 1.00 97.00 156 THR A C 1
ATOM 1221 O O . THR A 1 156 ? -10.221 13.378 27.512 1.00 97.00 156 THR A O 1
ATOM 1224 N N . VAL A 1 157 ? -11.331 14.215 25.746 1.00 97.50 157 VAL A N 1
ATOM 1225 C CA . VAL A 1 157 ? -10.553 13.530 24.708 1.00 97.50 157 VAL A CA 1
ATOM 1226 C C . VAL A 1 157 ? -9.812 14.559 23.860 1.00 97.50 157 VAL A C 1
ATOM 1228 O O . VAL A 1 157 ? -10.423 15.459 23.297 1.00 97.50 157 VAL A O 1
ATOM 1231 N N . ASN A 1 158 ? -8.492 14.413 23.742 1.00 97.19 158 ASN A N 1
ATOM 1232 C CA . ASN A 1 158 ? -7.645 15.278 22.923 1.00 97.19 158 ASN A CA 1
ATOM 1233 C C . ASN A 1 158 ? -6.839 14.441 21.932 1.00 97.19 158 ASN A C 1
ATOM 1235 O O . ASN A 1 158 ? -5.949 13.687 22.329 1.00 97.19 158 ASN A O 1
ATOM 1239 N N . ILE A 1 159 ? -7.135 14.588 20.643 1.00 96.31 159 ILE A N 1
ATOM 1240 C CA . ILE A 1 159 ? -6.381 13.949 19.560 1.00 96.31 159 ILE A CA 1
ATOM 1241 C C . ILE A 1 159 ? -5.191 14.842 19.214 1.00 96.31 159 ILE A C 1
ATOM 1243 O O . ILE A 1 159 ? -5.356 16.035 18.965 1.00 96.31 159 ILE A O 1
ATOM 1247 N N . ILE A 1 160 ? -3.992 14.267 19.190 1.00 96.56 160 ILE A N 1
ATOM 1248 C CA . ILE A 1 160 ? -2.747 14.980 18.920 1.00 96.56 160 ILE A CA 1
ATOM 1249 C C . ILE A 1 160 ? -2.063 14.337 17.720 1.00 96.56 160 ILE A C 1
ATOM 1251 O O . ILE A 1 160 ? -1.779 13.139 17.708 1.00 96.56 160 ILE A O 1
ATOM 1255 N N . ILE A 1 161 ? -1.786 15.163 16.715 1.00 94.75 161 ILE A N 1
ATOM 1256 C CA . ILE A 1 161 ? -1.039 14.792 15.516 1.00 94.75 161 ILE A CA 1
ATOM 1257 C C . ILE A 1 161 ? 0.274 15.580 15.553 1.00 94.75 161 ILE A C 1
ATOM 1259 O O . ILE A 1 161 ? 0.240 16.806 15.420 1.00 94.75 161 ILE A O 1
ATOM 1263 N N . PRO A 1 162 ? 1.421 14.920 15.795 1.00 95.00 162 PRO A N 1
ATOM 1264 C CA . PRO A 1 162 ? 2.715 15.591 15.791 1.00 95.00 162 PRO A CA 1
ATOM 1265 C C . PRO A 1 162 ? 3.050 16.186 14.421 1.00 95.00 162 PRO A C 1
ATOM 1267 O O . PRO A 1 162 ? 2.538 15.743 13.394 1.00 95.00 162 PRO A O 1
ATOM 1270 N N . LYS A 1 163 ? 3.952 17.167 14.406 1.00 94.94 163 LYS A N 1
ATOM 1271 C CA . LYS A 1 163 ? 4.537 17.733 13.188 1.00 94.94 163 LYS A CA 1
ATOM 1272 C C . LYS A 1 163 ? 5.960 17.207 13.006 1.00 94.94 163 LYS A C 1
ATOM 1274 O O . LYS A 1 163 ? 6.696 17.078 13.982 1.00 94.94 163 LYS A O 1
ATOM 1279 N N . VAL A 1 164 ? 6.345 16.919 11.767 1.00 94.38 164 VAL A N 1
ATOM 1280 C CA . VAL A 1 164 ? 7.716 16.548 11.380 1.00 94.38 164 VAL A CA 1
ATOM 1281 C C . VAL A 1 164 ? 8.154 17.349 10.163 1.00 94.38 164 VAL A C 1
ATOM 1283 O O . VAL A 1 164 ? 7.327 17.793 9.370 1.00 94.38 164 VAL A O 1
ATOM 1286 N N . GLN A 1 165 ? 9.461 17.527 9.993 1.00 94.19 165 GLN A N 1
ATOM 1287 C CA . GLN A 1 165 ? 10.011 18.203 8.822 1.00 94.19 165 GLN A CA 1
ATOM 1288 C C . GLN A 1 165 ? 9.700 17.414 7.538 1.00 94.19 165 GLN A C 1
ATOM 1290 O O . GLN A 1 165 ? 9.863 16.192 7.511 1.00 94.19 165 GLN A O 1
ATOM 1295 N N . ASP A 1 166 ? 9.295 18.099 6.465 1.00 90.38 166 ASP A N 1
ATOM 1296 C CA . ASP A 1 166 ? 9.098 17.480 5.154 1.00 90.38 166 ASP A CA 1
ATOM 1297 C C . ASP A 1 166 ? 10.439 16.917 4.639 1.00 90.38 166 ASP A C 1
ATOM 1299 O O . ASP A 1 166 ? 11.395 17.678 4.449 1.00 90.38 166 ASP A O 1
ATOM 1303 N N . PRO A 1 167 ? 10.535 15.603 4.354 1.00 86.81 167 PRO A N 1
ATOM 1304 C CA . PRO A 1 167 ? 11.745 14.999 3.796 1.00 86.81 167 PRO A CA 1
ATOM 1305 C C . PRO A 1 167 ? 12.185 15.605 2.456 1.00 86.81 167 PRO A C 1
ATOM 1307 O O . PRO A 1 167 ? 13.328 15.417 2.042 1.00 86.81 167 PRO A O 1
ATOM 1310 N N . LYS A 1 168 ? 11.278 16.286 1.747 1.00 89.56 168 LYS A N 1
ATOM 1311 C CA . LYS A 1 168 ? 11.528 16.944 0.459 1.00 89.56 168 LYS A CA 1
ATOM 1312 C C . LYS A 1 168 ? 11.809 18.440 0.601 1.00 89.56 168 LYS A C 1
ATOM 1314 O O . LYS A 1 168 ? 12.309 19.035 -0.351 1.00 89.56 168 LYS A O 1
ATOM 1319 N N . ASP A 1 169 ? 11.483 19.043 1.745 1.00 88.31 169 ASP A N 1
ATOM 1320 C CA . ASP A 1 169 ? 11.608 20.482 1.984 1.00 88.31 169 ASP A CA 1
ATOM 1321 C C . ASP A 1 169 ? 11.850 20.783 3.475 1.00 88.31 169 ASP A C 1
ATOM 1323 O O . ASP A 1 169 ? 10.930 20.902 4.287 1.00 88.31 169 ASP A O 1
ATOM 1327 N N . ALA A 1 170 ? 13.120 20.987 3.830 1.00 87.12 170 ALA A N 1
ATOM 1328 C CA . ALA A 1 170 ? 13.550 21.278 5.198 1.00 87.12 170 ALA A CA 1
ATOM 1329 C C . ALA A 1 170 ? 13.051 22.627 5.764 1.00 87.12 170 ALA A C 1
ATOM 1331 O O . ALA A 1 170 ? 13.425 22.992 6.875 1.00 87.12 170 ALA A O 1
ATOM 1332 N N . THR A 1 171 ? 12.219 23.376 5.032 1.00 91.50 171 THR A N 1
ATOM 1333 C CA . THR A 1 171 ? 11.569 24.605 5.517 1.00 91.50 171 THR A CA 1
ATOM 1334 C C . THR A 1 171 ? 10.090 24.420 5.871 1.00 91.50 171 THR A C 1
ATOM 1336 O O . THR A 1 171 ? 9.477 25.336 6.418 1.00 91.50 171 THR A O 1
ATOM 1339 N N . LYS A 1 172 ? 9.505 23.245 5.594 1.00 93.25 172 LYS A N 1
ATOM 1340 C CA . LYS A 1 172 ? 8.087 22.940 5.843 1.00 93.25 172 LYS A CA 1
ATOM 1341 C C . LYS A 1 172 ? 7.881 21.828 6.862 1.00 93.25 172 LYS A C 1
ATOM 1343 O O . LYS A 1 172 ? 8.512 20.780 6.769 1.00 93.25 172 LYS A O 1
ATOM 1348 N N . GLU A 1 173 ? 6.930 22.022 7.770 1.00 94.31 173 GLU A N 1
ATOM 1349 C CA . GLU A 1 173 ? 6.430 20.969 8.654 1.00 94.31 173 GLU A CA 1
ATOM 1350 C C . GLU A 1 173 ? 5.168 20.318 8.079 1.00 94.31 173 GLU A C 1
ATOM 1352 O O . GLU A 1 173 ? 4.263 20.994 7.581 1.00 94.31 173 GLU A O 1
ATOM 1357 N N . ILE A 1 174 ? 5.094 18.995 8.185 1.00 93.81 174 ILE A N 1
ATOM 1358 C CA . ILE A 1 174 ? 3.967 18.164 7.764 1.00 93.81 174 ILE A CA 1
ATOM 1359 C C . ILE A 1 174 ? 3.433 17.355 8.946 1.00 93.81 174 ILE A C 1
ATOM 1361 O O . ILE A 1 174 ? 4.136 17.128 9.929 1.00 93.81 174 ILE A O 1
ATOM 1365 N N . ASP A 1 175 ? 2.177 16.925 8.853 1.00 93.56 175 ASP A N 1
ATOM 1366 C CA . ASP A 1 175 ? 1.556 16.077 9.870 1.00 93.56 175 ASP A CA 1
ATOM 1367 C C . ASP A 1 175 ? 2.160 14.672 9.878 1.00 93.56 175 ASP A C 1
ATOM 1369 O O . ASP A 1 175 ? 2.158 13.962 8.869 1.00 93.56 175 ASP A O 1
ATOM 1373 N N . ASP A 1 176 ? 2.596 14.234 11.052 1.00 92.94 176 ASP A N 1
ATOM 1374 C CA . ASP A 1 176 ? 3.035 12.873 11.314 1.00 92.94 176 ASP A CA 1
ATOM 1375 C C . ASP A 1 176 ? 1.871 12.022 11.819 1.00 92.94 176 ASP A C 1
ATOM 1377 O O . ASP A 1 176 ? 1.816 11.559 12.960 1.00 92.94 176 ASP A O 1
ATOM 1381 N N . VAL A 1 177 ? 0.900 11.822 10.927 1.00 90.12 177 VAL A N 1
ATOM 1382 C CA . VAL A 1 177 ? -0.323 11.057 11.211 1.00 90.12 177 VAL A CA 1
ATOM 1383 C C . VAL A 1 177 ? -0.001 9.656 11.745 1.00 90.12 177 VAL A C 1
ATOM 1385 O O . VAL A 1 177 ? -0.756 9.124 12.552 1.00 90.12 177 VAL A O 1
ATOM 1388 N N . LYS A 1 178 ? 1.133 9.065 11.349 1.00 89.62 178 LYS A N 1
ATOM 1389 C CA . LYS A 1 178 ? 1.554 7.721 11.778 1.00 89.62 178 LYS A CA 1
ATOM 1390 C C . LYS A 1 178 ? 1.893 7.644 13.264 1.00 89.62 178 LYS A C 1
ATOM 1392 O O . LYS A 1 178 ? 1.754 6.575 13.846 1.00 89.62 178 LYS A O 1
ATOM 1397 N N . ASN A 1 179 ? 2.315 8.759 13.856 1.00 92.44 179 ASN A N 1
ATOM 1398 C CA . ASN A 1 179 ? 2.649 8.869 15.273 1.00 92.44 179 ASN A CA 1
ATOM 1399 C C . ASN A 1 179 ? 1.585 9.651 16.059 1.00 92.44 179 ASN A C 1
ATOM 1401 O O . ASN A 1 179 ? 1.859 10.151 17.152 1.00 92.44 179 ASN A O 1
ATOM 1405 N N . ALA A 1 180 ? 0.369 9.762 15.515 1.00 95.44 180 ALA A N 1
ATOM 1406 C CA . ALA A 1 180 ? -0.755 10.358 16.220 1.00 95.44 180 ALA A CA 1
ATOM 1407 C C . ALA A 1 180 ? -1.088 9.581 17.505 1.00 95.44 180 ALA A C 1
ATOM 1409 O O . ALA A 1 180 ? -0.971 8.356 17.583 1.00 95.44 180 ALA A O 1
ATOM 1410 N N . TYR A 1 181 ? -1.535 10.299 18.528 1.00 97.06 181 TYR A N 1
ATOM 1411 C CA . TYR A 1 181 ? -1.959 9.712 19.794 1.00 97.06 181 TYR A CA 1
ATOM 1412 C C . TYR A 1 181 ? -3.123 10.497 20.392 1.00 97.06 181 TYR A C 1
ATOM 1414 O O . TYR A 1 181 ? -3.372 11.646 20.035 1.00 97.06 181 TYR A O 1
ATOM 1422 N N . VAL A 1 182 ? -3.847 9.872 21.313 1.00 97.69 182 VAL A N 1
ATOM 1423 C CA . VAL A 1 182 ? -4.971 10.491 22.023 1.00 97.69 182 VAL A CA 1
ATOM 1424 C C . VAL A 1 182 ? -4.629 10.584 23.495 1.00 97.69 182 VAL A C 1
ATOM 1426 O O . VAL A 1 182 ? -4.130 9.619 24.063 1.00 97.69 182 VAL A O 1
ATOM 1429 N N . ILE A 1 183 ? -4.910 11.723 24.118 1.00 97.44 183 ILE A N 1
ATOM 1430 C CA . ILE A 1 183 ? -4.906 11.865 25.572 1.00 97.44 183 ILE A CA 1
ATOM 1431 C C . ILE A 1 183 ? -6.355 11.930 26.038 1.00 97.44 183 ILE A C 1
ATOM 1433 O O . ILE A 1 183 ? -7.102 12.824 25.644 1.00 97.44 183 ILE A O 1
ATOM 1437 N N . VAL A 1 184 ? -6.726 10.991 26.897 1.00 97.50 184 VAL A N 1
ATOM 1438 C CA . VAL A 1 184 ? -8.018 10.926 27.569 1.00 97.50 184 VAL A CA 1
ATOM 1439 C C . VAL A 1 184 ? -7.801 11.239 29.043 1.00 97.50 184 VAL A C 1
ATOM 1441 O O . VAL A 1 184 ? -6.958 10.612 29.685 1.00 97.50 184 VAL A O 1
ATOM 1444 N N . THR A 1 185 ? -8.543 12.203 29.583 1.00 95.75 185 THR A N 1
ATOM 1445 C CA . THR A 1 185 ? -8.449 12.588 30.997 1.00 95.75 185 THR A CA 1
ATOM 1446 C C . THR A 1 185 ? -9.798 12.522 31.694 1.00 95.75 185 THR A C 1
ATOM 1448 O O . THR A 1 185 ? -10.811 12.992 31.173 1.00 95.75 185 THR A O 1
ATOM 1451 N N . LYS A 1 186 ? -9.812 11.961 32.905 1.00 93.81 186 LYS A N 1
ATOM 1452 C CA . LYS A 1 186 ? -10.973 11.993 33.799 1.00 93.81 186 LYS A CA 1
ATOM 1453 C C . LYS A 1 186 ? -10.508 11.990 35.250 1.00 93.81 186 LYS A C 1
ATOM 1455 O O . LYS A 1 186 ? -9.886 11.041 35.713 1.00 93.81 186 LYS A O 1
ATOM 1460 N N . GLY A 1 187 ? -10.800 13.068 35.977 1.00 90.12 187 GLY A N 1
ATOM 1461 C CA . GLY A 1 187 ? -10.278 13.241 37.334 1.00 90.12 187 GLY A CA 1
ATOM 1462 C C . GLY A 1 187 ? -8.745 13.217 37.344 1.00 90.12 187 GLY A C 1
ATOM 1463 O O . GLY A 1 187 ? -8.116 14.038 36.681 1.00 90.12 187 GLY A O 1
ATOM 1464 N N . SER A 1 188 ? -8.157 12.280 38.092 1.00 89.56 188 SER A N 1
ATOM 1465 C CA . SER A 1 188 ? -6.706 12.054 38.144 1.00 89.56 188 SER A CA 1
ATOM 1466 C C . SER A 1 188 ? -6.185 11.087 37.082 1.00 89.56 188 SER A C 1
ATOM 1468 O O . SER A 1 188 ? -4.971 10.992 36.915 1.00 89.56 188 SER A O 1
ATOM 1470 N N . ASP A 1 189 ? -7.069 10.351 36.403 1.00 91.94 189 ASP A N 1
ATOM 1471 C CA . ASP A 1 189 ? -6.655 9.353 35.427 1.00 91.94 189 ASP A CA 1
ATOM 1472 C C . ASP A 1 189 ? -6.302 10.011 34.093 1.00 91.94 189 ASP A C 1
ATOM 1474 O O . ASP A 1 189 ? -7.058 10.821 33.543 1.00 91.94 189 ASP A O 1
ATOM 1478 N N . VAL A 1 190 ? -5.142 9.623 33.568 1.00 95.25 190 VAL A N 1
ATOM 1479 C CA . VAL A 1 190 ? -4.622 10.034 32.268 1.00 95.25 190 VAL A CA 1
ATOM 1480 C C . VAL A 1 190 ? -4.303 8.781 31.465 1.00 95.25 190 VAL A C 1
ATOM 1482 O O . VAL A 1 190 ? -3.389 8.022 31.795 1.00 95.25 190 VAL A O 1
ATOM 1485 N N . LEU A 1 191 ? -5.057 8.579 30.390 1.00 97.31 191 LEU A N 1
ATOM 1486 C CA . LEU A 1 191 ? -4.874 7.488 29.445 1.00 97.31 191 LEU A CA 1
ATOM 1487 C C . LEU A 1 191 ? -4.386 8.052 28.115 1.00 97.31 191 LEU A C 1
ATOM 1489 O O . LEU A 1 191 ? -5.083 8.813 27.449 1.00 97.31 191 LEU A O 1
ATOM 1493 N N . LYS A 1 192 ? -3.185 7.655 27.711 1.00 97.44 192 LYS A N 1
ATOM 1494 C CA . LYS A 1 192 ? -2.601 7.993 26.421 1.00 97.44 192 LYS A CA 1
ATOM 1495 C C . LYS A 1 192 ? -2.678 6.790 25.487 1.00 97.44 192 LYS A C 1
ATOM 1497 O O . LYS A 1 192 ? -2.094 5.745 25.753 1.00 97.44 192 LYS A O 1
ATOM 1502 N N . LEU A 1 193 ? -3.387 6.939 24.377 1.00 97.44 193 LEU A N 1
ATOM 1503 C CA . LEU A 1 193 ? -3.584 5.902 23.368 1.00 97.44 193 LEU A CA 1
ATOM 1504 C C . LEU A 1 193 ? -2.674 6.177 22.177 1.00 97.44 193 LEU A C 1
ATOM 1506 O O . LEU A 1 193 ? -2.800 7.220 21.540 1.00 97.44 193 LEU A O 1
ATOM 1510 N N . TYR A 1 194 ? -1.776 5.251 21.855 1.00 96.31 194 TYR A N 1
ATOM 1511 C CA . TYR A 1 194 ? -0.904 5.378 20.690 1.00 96.31 194 TYR A CA 1
ATOM 1512 C C . TYR A 1 194 ? -1.641 4.835 19.452 1.00 96.31 194 TYR A C 1
ATOM 1514 O O . TYR A 1 194 ? -1.808 3.621 19.307 1.00 96.31 194 TYR A O 1
ATOM 1522 N N . LEU A 1 195 ? -2.120 5.718 18.570 1.00 96.00 195 LEU A N 1
ATOM 1523 C CA . LEU A 1 195 ? -2.907 5.317 17.396 1.00 96.00 195 LEU A CA 1
ATOM 1524 C C . LEU A 1 195 ? -2.036 4.558 16.389 1.00 96.00 195 LEU A C 1
ATOM 1526 O O . LEU A 1 195 ? -0.824 4.737 16.344 1.00 96.00 195 LEU A O 1
ATOM 1530 N N . TYR A 1 196 ? -2.657 3.675 15.605 1.00 94.56 196 TYR A N 1
ATOM 1531 C CA . TYR A 1 196 ? -1.993 2.732 14.691 1.00 94.56 196 TYR A CA 1
ATOM 1532 C C . TYR A 1 196 ? -0.998 1.771 15.356 1.00 94.56 196 TYR A C 1
ATOM 1534 O O . TYR A 1 196 ? -0.238 1.090 14.668 1.00 94.56 196 TYR A O 1
ATOM 1542 N N . THR A 1 197 ? -1.023 1.674 16.684 1.00 94.44 197 THR A N 1
ATOM 1543 C CA . THR A 1 197 ? -0.212 0.725 17.445 1.00 94.44 197 THR A CA 1
ATOM 1544 C C . THR A 1 197 ? -1.086 -0.172 18.315 1.00 94.44 197 THR A C 1
ATOM 1546 O O . THR A 1 197 ? -2.314 -0.045 18.349 1.00 94.44 197 THR A O 1
ATOM 1549 N N . ASN A 1 198 ? -0.429 -1.090 19.016 1.00 95.56 198 ASN A N 1
ATOM 1550 C CA . ASN A 1 198 ? -1.013 -2.050 19.935 1.00 95.56 198 ASN A CA 1
ATOM 1551 C C . ASN A 1 198 ? -0.691 -1.716 21.400 1.00 95.56 198 ASN A C 1
ATOM 1553 O O . ASN A 1 198 ? -0.526 -2.623 22.209 1.00 95.56 198 ASN A O 1
ATOM 1557 N N . LYS A 1 199 ? -0.545 -0.437 21.761 1.00 96.38 199 LYS A N 1
ATOM 1558 C CA . LYS A 1 199 ? -0.214 -0.056 23.140 1.00 96.38 199 LYS A CA 1
ATOM 1559 C C . LYS A 1 199 ? -0.892 1.223 23.598 1.00 96.38 199 LYS A C 1
ATOM 1561 O O . LYS A 1 199 ? -1.156 2.130 22.811 1.00 96.38 199 LYS A O 1
ATOM 1566 N N . TYR A 1 200 ? -1.107 1.316 24.900 1.00 96.69 200 TYR A N 1
ATOM 1567 C CA . TYR A 1 200 ? -1.520 2.535 25.582 1.00 96.69 200 TYR A CA 1
ATOM 1568 C C . TYR A 1 200 ? -0.641 2.774 26.808 1.00 96.69 200 TYR A C 1
ATOM 1570 O O . TYR A 1 200 ? 0.140 1.917 27.213 1.00 96.69 200 TYR A O 1
ATOM 1578 N N . GLU A 1 201 ? -0.767 3.949 27.401 1.00 96.75 201 GLU A N 1
ATOM 1579 C CA . GLU A 1 201 ? -0.125 4.320 28.651 1.00 96.75 201 GLU A CA 1
ATOM 1580 C C . GLU A 1 201 ? -1.188 4.841 29.615 1.00 96.75 201 GLU A C 1
ATOM 1582 O O . GLU A 1 201 ? -1.881 5.808 29.311 1.00 96.75 201 GLU A O 1
ATOM 1587 N N . LEU A 1 202 ? -1.343 4.181 30.759 1.00 94.88 202 LEU A N 1
ATOM 1588 C CA . LEU A 1 202 ? -2.288 4.570 31.804 1.00 94.88 202 LEU A CA 1
ATOM 1589 C C . LEU A 1 202 ? -1.505 5.039 33.025 1.00 94.88 202 LEU A C 1
ATOM 1591 O O . LEU A 1 202 ? -0.770 4.255 33.627 1.00 94.88 202 LEU A O 1
ATOM 1595 N N . ASN A 1 203 ? -1.661 6.313 33.387 1.00 92.12 203 ASN A N 1
ATOM 1596 C CA . ASN A 1 203 ? -0.986 6.930 34.532 1.00 92.12 203 ASN A CA 1
ATOM 1597 C C . ASN A 1 203 ? 0.542 6.682 34.525 1.00 92.12 203 ASN A C 1
ATOM 1599 O O . ASN A 1 203 ? 1.141 6.398 35.560 1.00 92.12 203 ASN A O 1
ATOM 1603 N N . GLY A 1 204 ? 1.163 6.742 33.339 1.00 91.62 204 GLY A N 1
ATOM 1604 C CA . GLY A 1 204 ? 2.600 6.521 33.127 1.00 91.62 204 GLY A CA 1
ATOM 1605 C C . GLY A 1 204 ? 3.020 5.068 32.868 1.00 91.62 204 GLY A C 1
ATOM 1606 O O . GLY A 1 204 ? 4.158 4.827 32.471 1.00 91.62 204 GLY A O 1
ATOM 1607 N N . ASN A 1 205 ? 2.127 4.088 33.046 1.00 94.31 205 ASN A N 1
ATOM 1608 C CA . ASN A 1 205 ? 2.435 2.677 32.805 1.00 94.31 205 ASN A CA 1
ATOM 1609 C C . ASN A 1 205 ? 2.040 2.264 31.387 1.00 94.31 205 ASN A C 1
ATOM 1611 O O . ASN A 1 205 ? 0.859 2.301 31.037 1.00 94.31 205 ASN A O 1
ATOM 1615 N N . ILE A 1 206 ? 3.017 1.837 30.588 1.00 96.81 206 ILE A N 1
ATOM 1616 C CA . ILE A 1 206 ? 2.789 1.348 29.224 1.00 96.81 206 ILE A CA 1
ATOM 1617 C C . ILE A 1 206 ? 2.286 -0.096 29.268 1.00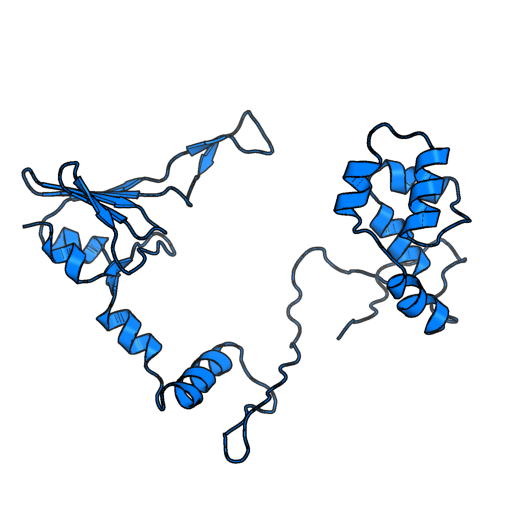 96.81 206 ILE A C 1
ATOM 1619 O O . ILE A 1 206 ? 2.877 -0.947 29.931 1.00 96.81 206 ILE A O 1
ATOM 1623 N N . VAL A 1 207 ? 1.217 -0.371 28.525 1.00 96.31 207 VAL A N 1
ATOM 1624 C CA . VAL A 1 207 ? 0.606 -1.694 28.388 1.00 96.31 207 VAL A CA 1
ATOM 1625 C C . VAL A 1 207 ? 0.394 -1.995 26.909 1.00 96.31 207 VAL A C 1
ATOM 1627 O O . VAL A 1 207 ? -0.176 -1.183 26.177 1.00 96.31 207 VAL A O 1
ATOM 1630 N N . GLU A 1 208 ? 0.842 -3.170 26.475 1.00 96.31 208 GLU A N 1
ATOM 1631 C CA . GLU A 1 208 ? 0.545 -3.706 25.147 1.00 96.31 208 GLU A CA 1
ATOM 1632 C C . GLU A 1 208 ? -0.760 -4.511 25.160 1.00 96.31 208 GLU A C 1
ATOM 1634 O O . GLU A 1 208 ? -1.125 -5.133 26.158 1.00 96.31 208 GLU A O 1
ATOM 1639 N N . ILE A 1 209 ? -1.468 -4.494 24.038 1.00 94.12 209 ILE A N 1
ATOM 1640 C CA . ILE A 1 209 ? -2.739 -5.182 23.824 1.00 94.12 209 ILE A CA 1
ATOM 1641 C C . ILE A 1 209 ? -2.641 -6.088 22.595 1.00 94.12 209 ILE A C 1
ATOM 1643 O O . ILE A 1 209 ? -1.909 -5.813 21.647 1.00 94.12 209 ILE A O 1
ATOM 1647 N N . GLU A 1 210 ? -3.442 -7.149 22.567 1.00 93.19 210 GLU A N 1
ATOM 1648 C CA . GLU A 1 210 ? -3.566 -8.054 21.414 1.00 93.19 210 GLU A CA 1
ATOM 1649 C C . GLU A 1 210 ? -4.556 -7.506 20.370 1.00 93.19 210 GLU A C 1
ATOM 1651 O O . GLU A 1 210 ? -5.438 -8.200 19.873 1.00 93.19 210 GLU A O 1
ATOM 1656 N N . SER A 1 211 ? -4.466 -6.208 20.085 1.00 93.25 211 SER A N 1
ATOM 1657 C CA . SER A 1 211 ? -5.304 -5.515 19.108 1.00 93.25 211 SER A CA 1
ATOM 1658 C C . SER A 1 211 ? -4.598 -4.250 18.627 1.00 93.25 211 SER A C 1
ATOM 1660 O O . SER A 1 211 ? -3.562 -3.863 19.154 1.00 93.25 211 SER A O 1
ATOM 1662 N N . VAL A 1 212 ? -5.169 -3.580 17.635 1.00 93.88 212 VAL A N 1
ATOM 1663 C CA . VAL A 1 212 ? -4.713 -2.272 17.149 1.00 93.88 212 VAL A CA 1
ATOM 1664 C C . VAL A 1 212 ? -5.716 -1.182 17.507 1.00 93.88 212 VAL A C 1
ATOM 1666 O O . VAL A 1 212 ? -6.852 -1.486 17.856 1.00 93.88 212 VAL A O 1
ATOM 1669 N N . MET A 1 213 ? -5.315 0.085 17.416 1.00 95.12 213 MET A N 1
ATOM 1670 C CA . MET A 1 213 ? -6.212 1.238 17.574 1.00 95.12 213 MET A CA 1
ATOM 1671 C C . MET A 1 213 ? -6.177 2.105 16.311 1.00 95.12 213 MET A C 1
ATOM 1673 O O . MET A 1 213 ? -5.333 3.001 16.207 1.00 95.12 213 MET A O 1
ATOM 1677 N N . PRO A 1 214 ? -7.007 1.809 15.295 1.00 94.62 214 PRO A N 1
ATOM 1678 C CA . PRO A 1 214 ? -6.944 2.513 14.022 1.00 94.62 214 PRO A CA 1
ATOM 1679 C C . PRO A 1 214 ? -7.520 3.928 14.130 1.00 94.62 214 PRO A C 1
ATOM 1681 O O . PRO A 1 214 ? -8.490 4.175 14.848 1.00 94.62 214 PRO A O 1
ATOM 1684 N N . PHE A 1 215 ? -6.944 4.845 13.354 1.00 94.38 215 PHE A N 1
ATOM 1685 C CA . PHE A 1 215 ? -7.448 6.199 13.155 1.00 94.38 215 PHE A CA 1
ATOM 1686 C C . PHE A 1 215 ? -7.857 6.359 11.691 1.00 94.38 215 PHE A C 1
ATOM 1688 O O . PHE A 1 215 ? -7.055 6.146 10.789 1.00 94.38 215 PHE A O 1
ATOM 1695 N N . VAL A 1 216 ? -9.127 6.647 11.429 1.00 91.00 216 VAL A N 1
ATOM 1696 C CA . VAL A 1 216 ? -9.686 6.678 10.074 1.00 91.00 216 VAL A CA 1
ATOM 1697 C C . VAL A 1 216 ? -10.629 7.866 9.963 1.00 91.00 216 VAL A C 1
ATOM 1699 O O . VAL A 1 216 ? -11.546 8.018 10.766 1.00 91.00 216 VAL A O 1
ATOM 1702 N N . SER A 1 217 ? -10.400 8.722 8.964 1.00 88.38 217 SER A N 1
ATOM 1703 C CA . SER A 1 217 ? -11.244 9.892 8.672 1.00 88.38 217 SER A CA 1
ATOM 1704 C C . SER A 1 217 ? -11.530 10.778 9.895 1.00 88.38 217 SER A C 1
ATOM 1706 O O . SER A 1 217 ? -12.661 11.211 10.107 1.00 88.38 217 SER A O 1
ATOM 1708 N N . GLY A 1 218 ? -10.506 11.026 10.719 1.00 89.00 218 GLY A N 1
ATOM 1709 C CA . GLY A 1 218 ? -10.608 11.881 11.906 1.00 89.00 218 GLY A CA 1
ATOM 1710 C C . GLY A 1 218 ? -11.203 11.208 13.147 1.00 89.00 218 GLY A C 1
ATOM 1711 O O . GLY A 1 218 ? -11.303 11.859 14.180 1.00 89.00 218 GLY A O 1
ATOM 1712 N N . LYS A 1 219 ? -11.567 9.923 13.077 1.00 94.12 219 LYS A N 1
ATOM 1713 C CA . LYS A 1 219 ? -12.092 9.142 14.206 1.00 94.12 219 LYS A CA 1
ATOM 1714 C C . LYS A 1 219 ? -11.116 8.055 14.605 1.00 94.12 219 LYS A C 1
ATOM 1716 O O . LYS A 1 219 ? -10.475 7.464 13.738 1.00 94.12 219 LYS A O 1
ATOM 1721 N N . PHE A 1 220 ? -11.022 7.762 15.896 1.00 95.81 220 PHE A N 1
ATOM 1722 C CA . PHE A 1 220 ? -10.231 6.637 16.384 1.00 95.81 220 PHE A CA 1
ATOM 1723 C C . PHE A 1 220 ? -11.141 5.547 16.931 1.00 95.81 220 PHE A C 1
ATOM 1725 O O . PHE A 1 220 ? -12.181 5.820 17.528 1.00 95.81 220 PHE A O 1
ATOM 1732 N N . TYR A 1 221 ? -10.736 4.302 16.725 1.00 96.06 221 TYR A N 1
ATOM 1733 C CA . TYR A 1 221 ? -11.460 3.142 17.212 1.00 96.06 221 TYR A CA 1
ATOM 1734 C C . TYR A 1 221 ? -10.576 2.364 18.168 1.00 96.06 221 TYR A C 1
ATOM 1736 O O . TYR A 1 221 ? -9.375 2.208 17.941 1.00 96.06 221 TYR A O 1
ATOM 1744 N N . ILE A 1 222 ? -11.174 1.880 19.248 1.00 95.94 222 ILE A N 1
ATOM 1745 C CA . ILE A 1 222 ? -10.466 1.154 20.298 1.00 95.94 222 ILE A CA 1
ATOM 1746 C C . ILE A 1 222 ? -11.202 -0.127 20.662 1.00 95.94 222 ILE A C 1
ATOM 1748 O O . ILE A 1 222 ? -12.426 -0.185 20.535 1.00 95.94 222 ILE A O 1
ATOM 1752 N N . PRO A 1 223 ? -10.480 -1.142 21.160 1.00 94.75 223 PRO A N 1
ATOM 1753 C CA . PRO A 1 223 ? -11.104 -2.279 21.805 1.00 94.75 223 PRO A CA 1
ATOM 1754 C C . PRO A 1 223 ? -12.018 -1.852 22.950 1.00 94.75 223 PRO A C 1
ATOM 1756 O O . PRO A 1 223 ? -11.615 -1.045 23.791 1.00 94.75 223 PRO A O 1
ATOM 1759 N N . ASN A 1 224 ? -13.203 -2.458 23.038 1.00 88.81 224 ASN A N 1
ATOM 1760 C CA . ASN A 1 224 ? -14.191 -2.149 24.082 1.00 88.81 224 ASN A CA 1
ATOM 1761 C C . ASN A 1 224 ? -13.595 -2.152 25.505 1.00 88.81 224 ASN A C 1
ATOM 1763 O O . ASN A 1 224 ? -13.863 -1.253 26.298 1.00 88.81 224 ASN A O 1
ATOM 1767 N N . LYS A 1 225 ? -12.688 -3.095 25.798 1.00 89.69 225 LYS A N 1
ATOM 1768 C CA . LYS A 1 225 ? -12.013 -3.228 27.104 1.00 89.69 225 LYS A CA 1
ATOM 1769 C C . LYS A 1 225 ? -11.215 -1.987 27.535 1.00 89.69 225 LYS A C 1
ATOM 1771 O O . LYS A 1 225 ? -10.989 -1.804 28.725 1.00 89.69 225 LYS A O 1
ATOM 1776 N N . ILE A 1 226 ? -10.768 -1.147 26.596 1.00 93.38 226 ILE A N 1
ATOM 1777 C CA . ILE A 1 226 ? -9.979 0.059 26.900 1.00 93.38 226 ILE A CA 1
ATOM 1778 C C . ILE A 1 226 ? -10.866 1.166 27.475 1.00 93.38 226 ILE A C 1
ATOM 1780 O O . ILE A 1 226 ? -10.423 1.922 28.338 1.00 93.38 226 ILE A O 1
ATOM 1784 N N . VAL A 1 227 ? -12.133 1.236 27.058 1.00 91.06 227 VAL A N 1
ATOM 1785 C CA . VAL A 1 227 ? -13.089 2.233 27.567 1.00 91.06 227 VAL A CA 1
ATOM 1786 C C . VAL A 1 227 ? -13.285 2.079 29.078 1.00 91.06 227 VAL A C 1
ATOM 1788 O O . VAL A 1 227 ? -13.528 3.054 29.788 1.00 91.06 227 VAL A O 1
ATOM 1791 N N . ASP A 1 228 ? -13.160 0.859 29.597 1.00 89.50 228 ASP A N 1
ATOM 1792 C CA . ASP A 1 228 ? -13.344 0.527 31.014 1.00 89.50 228 ASP A CA 1
ATOM 1793 C C . ASP A 1 228 ? -12.151 0.857 31.912 1.00 89.50 228 ASP A C 1
ATOM 1795 O O . ASP A 1 228 ? -12.268 0.772 33.134 1.00 89.50 228 ASP A O 1
ATOM 1799 N N . LEU A 1 229 ? -11.032 1.299 31.334 1.00 88.75 229 LEU A N 1
ATOM 1800 C CA . LEU A 1 229 ? -9.850 1.703 32.096 1.00 88.75 229 LEU A CA 1
ATOM 1801 C C . LEU A 1 229 ? -10.017 3.061 32.784 1.00 88.75 229 LEU A C 1
ATOM 1803 O O . LEU A 1 229 ? -9.380 3.300 33.805 1.00 88.75 229 LEU A O 1
ATOM 1807 N N . ILE A 1 230 ? -10.866 3.931 32.235 1.00 82.12 230 ILE A N 1
ATOM 1808 C CA . ILE A 1 230 ? -11.172 5.251 32.790 1.00 82.12 230 ILE A CA 1
ATOM 1809 C C . ILE A 1 230 ? -12.472 5.157 33.600 1.00 82.12 230 ILE A C 1
ATOM 1811 O O . ILE A 1 230 ? -13.526 4.813 33.049 1.00 82.12 230 ILE A O 1
ATOM 1815 N N . LYS A 1 231 ? -12.392 5.441 34.906 1.00 74.75 231 LYS A N 1
ATOM 1816 C CA . LYS A 1 231 ? -13.512 5.322 35.856 1.00 74.75 231 LYS A CA 1
ATOM 1817 C C . LYS A 1 231 ? -14.254 6.623 36.077 1.00 74.75 231 LYS A C 1
ATOM 1819 O O . LYS A 1 231 ? -13.633 7.696 36.169 1.00 74.75 231 LYS A O 1
#

Foldseek 3Di:
DQPLDPPDPPVPPVQDPPDDDPCQAVVQVVQAADDLVRLLVVCVPHDLVVNLVCCCNGRVDNPDDPVCSVCVPVSNVVVVNCSSNVGDDPDPDDDPDDDDDDDDDDPPQDDDDDRDDPVV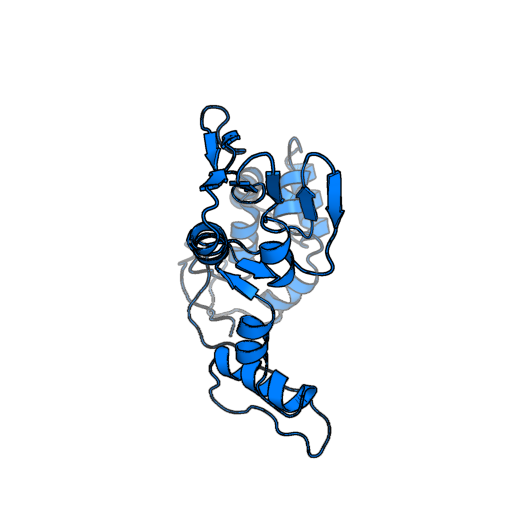VLQSCCCRPVVGDCPVVVCVQFKDFQCVLLVVVVKDKDKDWDWDADPVHNVDIDTPNQQIWMWIDDDQWTKIGGAQAQWIAIPNRIDGHPDHWHDDPNIIMHTPVVSVSHD

pLDDT: mean 88.51, std 13.83, range [27.98, 97.69]